Protein AF-A0A1F3ZZE5-F1 (afdb_monomer_lite)

Structure (mmCIF, N/CA/C/O backbone):
data_AF-A0A1F3ZZE5-F1
#
_entry.id   AF-A0A1F3ZZE5-F1
#
loop_
_atom_site.group_PDB
_atom_site.id
_atom_site.type_symbol
_atom_site.label_atom_id
_atom_site.label_alt_id
_atom_site.label_comp_id
_atom_site.label_asym_id
_atom_site.label_entity_id
_atom_site.label_seq_id
_atom_site.pdbx_PDB_ins_code
_atom_site.Cartn_x
_atom_site.Cartn_y
_atom_site.Cartn_z
_atom_site.occupancy
_atom_site.B_iso_or_equiv
_atom_site.auth_seq_id
_atom_site.auth_comp_id
_atom_site.auth_asym_id
_atom_site.auth_atom_id
_atom_site.pdbx_PDB_model_num
ATOM 1 N N . MET A 1 1 ? -4.711 -51.111 67.017 1.00 41.91 1 MET A N 1
ATOM 2 C CA . MET A 1 1 ? -3.971 -51.569 65.818 1.00 41.91 1 MET A CA 1
ATOM 3 C C . MET A 1 1 ? -4.917 -51.388 64.636 1.00 41.91 1 MET A C 1
ATOM 5 O O . MET A 1 1 ? -5.942 -52.040 64.618 1.00 41.91 1 MET A O 1
ATOM 9 N N . ALA A 1 2 ? -4.869 -50.257 63.933 1.00 39.97 2 ALA A N 1
ATOM 10 C CA . ALA A 1 2 ? -3.939 -49.890 62.858 1.00 39.97 2 ALA A CA 1
ATOM 11 C C . ALA A 1 2 ? -4.464 -50.252 61.446 1.00 39.97 2 ALA A C 1
ATOM 13 O O . ALA A 1 2 ? -4.387 -51.407 61.050 1.00 39.97 2 ALA A O 1
ATOM 14 N N . ARG A 1 3 ? -4.815 -49.178 60.704 1.00 40.66 3 ARG A N 1
ATOM 15 C CA . ARG A 1 3 ? -4.677 -48.955 59.239 1.00 40.66 3 ARG A CA 1
ATOM 16 C C . ARG A 1 3 ? -5.723 -49.619 58.318 1.00 40.66 3 ARG A C 1
ATOM 18 O O . ARG A 1 3 ? -6.179 -50.708 58.597 1.00 40.66 3 ARG A O 1
ATOM 25 N N . SER A 1 4 ? -6.146 -49.046 57.186 1.00 37.88 4 SER A N 1
ATOM 26 C CA . SER A 1 4 ? -5.720 -47.848 56.448 1.00 37.88 4 SER A CA 1
ATOM 27 C C . SER A 1 4 ? -6.862 -47.411 55.515 1.00 37.88 4 SER A C 1
ATOM 29 O O . SER A 1 4 ? -7.404 -48.246 54.797 1.00 37.88 4 SER A O 1
ATOM 31 N N . LEU A 1 5 ? -7.202 -46.120 55.496 1.00 51.12 5 LEU A N 1
ATOM 32 C CA . LEU A 1 5 ? -8.075 -45.501 54.491 1.00 51.12 5 LEU A CA 1
ATOM 33 C C . LEU A 1 5 ? -7.214 -45.092 53.288 1.00 51.12 5 LEU A C 1
ATOM 35 O O . LEU A 1 5 ? -6.253 -44.343 53.458 1.00 51.12 5 LEU A O 1
ATOM 39 N N . ALA A 1 6 ? -7.541 -45.571 52.088 1.00 50.22 6 ALA A N 1
ATOM 40 C CA . ALA A 1 6 ? -6.925 -45.106 50.848 1.00 50.22 6 ALA A CA 1
ATOM 41 C C . ALA A 1 6 ? -7.794 -43.994 50.244 1.00 50.22 6 ALA A C 1
ATOM 43 O O . ALA A 1 6 ? -8.859 -44.250 49.689 1.00 50.22 6 ALA A O 1
ATOM 44 N N . PHE A 1 7 ? -7.337 -42.752 50.399 1.00 48.06 7 PHE A N 1
ATOM 45 C CA . PHE A 1 7 ? -7.858 -41.571 49.714 1.00 48.06 7 PHE A CA 1
ATOM 46 C C . PHE A 1 7 ? -7.221 -41.499 48.321 1.00 48.06 7 PHE A C 1
ATOM 48 O O . PHE A 1 7 ? -6.011 -41.313 48.198 1.00 48.06 7 PHE A O 1
ATOM 55 N N . THR A 1 8 ? -8.021 -41.654 47.268 1.00 58.06 8 THR A N 1
ATOM 56 C CA . THR A 1 8 ? -7.576 -41.458 45.883 1.00 58.06 8 THR A CA 1
ATOM 57 C C . THR A 1 8 ? -7.866 -40.015 45.475 1.00 58.06 8 THR A C 1
ATOM 59 O O . THR A 1 8 ? -8.994 -39.666 45.133 1.00 58.06 8 THR A O 1
ATOM 62 N N . SER A 1 9 ? -6.848 -39.161 45.549 1.00 53.75 9 SER A N 1
ATOM 63 C CA . SER A 1 9 ? -6.902 -37.774 45.079 1.00 53.75 9 SER A CA 1
ATOM 64 C C . SER A 1 9 ? -6.857 -37.727 43.549 1.00 53.75 9 SER A C 1
ATOM 66 O O . SER A 1 9 ? -5.830 -38.042 42.950 1.00 53.75 9 SER A O 1
ATOM 68 N N . TYR A 1 10 ? -7.951 -37.302 42.912 1.00 44.66 10 TYR A N 1
ATOM 69 C CA . TYR A 1 10 ? -7.957 -36.903 41.503 1.00 44.66 10 TYR A CA 1
ATOM 70 C C . TYR A 1 10 ? -7.418 -35.473 41.381 1.00 44.66 10 TYR A C 1
ATOM 72 O O . TYR A 1 10 ? -8.080 -34.510 41.766 1.00 44.66 10 TYR A O 1
ATOM 80 N N . LEU A 1 11 ? -6.203 -35.337 40.849 1.00 53.12 11 LEU A N 1
ATOM 81 C CA . LEU A 1 11 ? -5.642 -34.056 40.426 1.00 53.12 11 LEU A CA 1
ATOM 82 C C . LEU A 1 11 ? -6.261 -33.685 39.068 1.00 53.12 11 LEU A C 1
ATOM 84 O O . LEU A 1 11 ? -5.979 -34.320 38.053 1.00 53.12 11 LEU A O 1
ATOM 88 N N . ILE A 1 12 ? -7.120 -32.666 39.044 1.00 50.00 12 ILE A N 1
ATOM 89 C CA . ILE A 1 12 ? -7.642 -32.076 37.806 1.00 50.00 12 ILE A CA 1
ATOM 90 C C . ILE A 1 12 ? -6.595 -31.077 37.297 1.00 50.00 12 ILE A C 1
ATOM 92 O O . ILE A 1 12 ? -6.495 -29.958 37.796 1.00 50.00 12 ILE A O 1
ATOM 96 N N . CYS A 1 13 ? -5.805 -31.477 36.299 1.00 40.44 13 CYS A N 1
ATOM 97 C CA . CYS A 1 13 ? -4.998 -30.5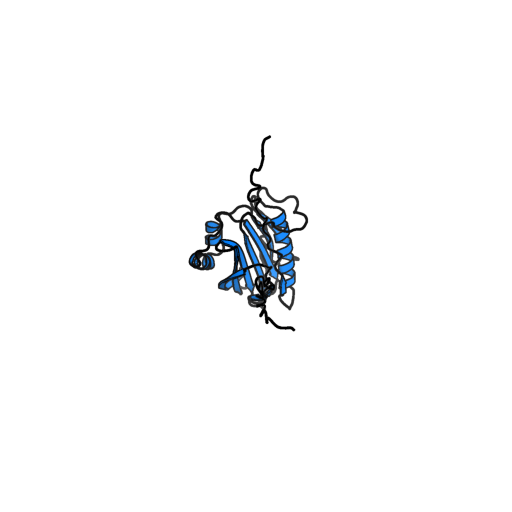53 35.502 1.00 40.44 13 CYS A CA 1
ATOM 98 C C . CYS A 1 13 ? -5.921 -29.758 34.563 1.00 40.44 13 CYS A C 1
ATOM 100 O O . CYS A 1 13 ? -6.213 -30.200 33.453 1.00 40.44 13 CYS A O 1
ATOM 102 N N . MET A 1 14 ? -6.368 -28.571 34.985 1.00 45.16 14 MET A N 1
ATOM 103 C CA . MET A 1 14 ? -6.857 -27.547 34.054 1.00 45.16 14 MET A CA 1
ATOM 104 C C . MET A 1 14 ? -5.654 -26.940 33.325 1.00 45.16 14 MET A C 1
ATOM 106 O O . MET A 1 14 ? -5.063 -25.955 33.762 1.00 45.16 14 MET A O 1
ATOM 110 N N . GLY A 1 15 ? -5.259 -27.573 32.222 1.00 40.12 15 GLY A N 1
ATOM 111 C CA . GLY A 1 15 ? -4.319 -26.998 31.269 1.00 40.12 15 GLY A CA 1
ATOM 112 C C . GLY A 1 15 ? -4.990 -25.866 30.498 1.00 40.12 15 GLY A C 1
ATOM 113 O O . GLY A 1 15 ? -5.741 -26.115 29.558 1.00 40.12 15 GLY A O 1
ATOM 114 N N . SER A 1 16 ? -4.709 -24.625 30.887 1.00 44.44 16 SER A N 1
ATOM 115 C CA . SER A 1 16 ? -5.016 -23.432 30.096 1.00 44.44 16 SER A CA 1
ATOM 116 C C . SER A 1 16 ? -4.131 -23.395 28.845 1.00 44.44 16 SER A C 1
ATOM 118 O O . SER A 1 16 ? -3.080 -22.762 28.823 1.00 44.44 16 SER A O 1
ATOM 120 N N . LEU A 1 17 ? -4.545 -24.096 27.792 1.00 45.62 17 LEU A N 1
ATOM 121 C CA . LEU A 1 17 ? -4.081 -23.868 26.426 1.00 45.62 17 LEU A CA 1
ATOM 122 C C . LEU A 1 17 ? -4.962 -22.774 25.831 1.00 45.62 17 LEU A C 1
ATOM 124 O O . LEU A 1 17 ? -6.091 -23.088 25.508 1.00 45.62 17 LEU A O 1
ATOM 128 N N . PHE A 1 18 ? -4.493 -21.530 25.708 1.00 43.19 18 PHE A N 1
ATOM 129 C CA . PHE A 1 18 ? -4.881 -20.605 24.627 1.00 43.19 18 PHE A CA 1
ATOM 130 C C . PHE A 1 18 ? -4.063 -19.310 24.715 1.00 43.19 18 PHE A C 1
ATOM 132 O O . PHE A 1 18 ? -4.367 -18.422 25.504 1.00 43.19 18 PHE A O 1
ATOM 139 N N . ALA A 1 19 ? -3.022 -19.230 23.885 1.00 35.62 19 ALA A N 1
ATOM 140 C CA . ALA A 1 19 ? -2.632 -18.050 23.106 1.00 35.62 19 ALA A CA 1
ATOM 141 C C . ALA A 1 19 ? -1.380 -18.423 22.295 1.00 35.62 19 ALA A C 1
ATOM 143 O O . ALA A 1 19 ? -0.259 -18.058 22.644 1.00 35.62 19 ALA A O 1
ATOM 144 N N . ALA A 1 20 ? -1.556 -19.190 21.216 1.00 38.22 20 ALA A N 1
ATOM 145 C CA . ALA A 1 20 ? -0.541 -19.221 20.173 1.00 38.22 20 ALA A CA 1
ATOM 146 C C . ALA A 1 20 ? -0.527 -17.823 19.535 1.00 38.22 20 ALA A C 1
ATOM 148 O O . ALA A 1 20 ? -1.398 -17.493 18.732 1.00 38.22 20 ALA A O 1
ATOM 149 N N . GLN A 1 21 ? 0.402 -16.968 19.969 1.00 41.50 21 GLN A N 1
ATOM 150 C CA . GLN A 1 21 ? 0.680 -15.709 19.289 1.00 41.50 21 GLN A CA 1
ATOM 151 C C . GLN A 1 21 ? 1.152 -16.037 17.868 1.00 41.50 21 GLN A C 1
ATOM 153 O O . GLN A 1 21 ? 2.078 -16.821 17.672 1.00 41.50 21 GLN A O 1
ATOM 158 N N . ILE A 1 22 ? 0.448 -15.492 16.880 1.00 45.03 22 ILE A N 1
ATOM 159 C CA . ILE A 1 22 ? 0.644 -15.785 15.461 1.00 45.03 22 ILE A CA 1
ATOM 160 C C . ILE A 1 22 ? 2.019 -15.256 15.021 1.00 45.03 22 ILE A C 1
ATOM 162 O O . ILE A 1 22 ? 2.288 -14.058 15.118 1.00 45.03 22 ILE A O 1
ATOM 166 N N . ASN A 1 23 ? 2.871 -16.164 14.534 1.00 51.69 23 ASN A N 1
ATOM 167 C CA . ASN A 1 23 ? 4.120 -15.857 13.836 1.00 51.69 23 ASN A CA 1
ATOM 168 C C . ASN A 1 23 ? 3.830 -14.973 12.615 1.00 51.69 23 ASN A C 1
ATOM 170 O O . ASN A 1 23 ? 2.877 -15.240 11.883 1.00 51.69 23 ASN A O 1
ATOM 174 N N . ALA A 1 24 ? 4.663 -13.954 12.376 1.00 63.41 24 ALA A N 1
ATOM 175 C CA . ALA A 1 24 ? 4.634 -13.175 11.141 1.00 63.41 24 ALA A CA 1
ATOM 176 C C . ALA A 1 24 ? 4.615 -14.130 9.934 1.00 63.41 24 ALA A C 1
ATOM 178 O O . ALA A 1 24 ? 5.520 -14.948 9.763 1.00 63.41 24 ALA A O 1
ATOM 179 N N . ALA A 1 25 ? 3.538 -14.085 9.152 1.00 82.25 25 ALA A N 1
ATOM 180 C CA . ALA A 1 25 ? 3.378 -14.944 7.990 1.00 82.25 25 ALA A CA 1
ATOM 181 C C . ALA A 1 25 ? 4.073 -14.304 6.782 1.00 82.25 25 ALA A C 1
ATOM 183 O O . ALA A 1 25 ? 3.930 -13.100 6.548 1.00 82.25 25 ALA A O 1
ATOM 184 N N . THR A 1 26 ? 4.807 -15.118 6.024 1.00 89.50 26 THR A N 1
ATOM 185 C CA . THR A 1 26 ? 5.488 -14.693 4.796 1.00 89.50 26 THR A CA 1
ATOM 186 C C . THR A 1 26 ? 4.746 -15.220 3.573 1.00 89.50 26 THR A C 1
ATOM 188 O O . THR A 1 26 ? 4.379 -16.395 3.539 1.00 89.50 26 THR A O 1
ATOM 191 N N . PHE A 1 27 ? 4.543 -14.368 2.568 1.00 90.94 27 PHE A N 1
ATOM 192 C CA . PHE A 1 27 ? 3.843 -14.702 1.326 1.00 90.94 27 PHE A CA 1
ATOM 193 C C . PHE A 1 27 ? 4.617 -14.215 0.105 1.00 90.94 27 PHE A C 1
ATOM 195 O O . PHE A 1 27 ? 5.187 -13.129 0.129 1.00 90.94 27 PHE A O 1
ATOM 202 N N . GLU A 1 28 ? 4.552 -14.968 -0.988 1.00 95.19 28 GLU A N 1
ATOM 203 C CA . GLU A 1 28 ? 5.059 -14.518 -2.284 1.00 95.19 28 GLU A CA 1
ATOM 204 C C . GLU A 1 28 ? 3.950 -13.809 -3.068 1.00 95.19 28 GLU A C 1
ATOM 206 O O . GLU A 1 28 ? 2.847 -14.338 -3.249 1.00 95.19 28 GLU A O 1
ATOM 211 N N . ILE A 1 29 ? 4.240 -12.592 -3.524 1.00 95.19 29 ILE A N 1
ATOM 212 C CA . ILE A 1 29 ? 3.348 -11.768 -4.341 1.00 95.19 29 ILE A CA 1
ATOM 213 C C . ILE A 1 29 ? 4.176 -11.236 -5.505 1.00 95.19 29 ILE A C 1
ATOM 215 O O . ILE A 1 29 ? 5.020 -10.353 -5.322 1.00 95.19 29 ILE A O 1
ATOM 219 N N . GLY A 1 30 ? 3.974 -11.783 -6.705 1.00 94.19 30 GLY A N 1
ATOM 220 C CA . GLY A 1 30 ? 4.842 -11.507 -7.845 1.00 94.19 30 GLY A CA 1
ATOM 221 C C . GLY A 1 30 ? 6.286 -11.854 -7.492 1.00 94.19 30 GLY A C 1
ATOM 222 O O . GLY A 1 30 ? 6.578 -12.974 -7.085 1.00 94.19 30 GLY A O 1
ATOM 223 N N . ARG A 1 31 ? 7.186 -10.872 -7.593 1.00 94.69 31 ARG A N 1
ATOM 224 C CA . ARG A 1 31 ? 8.595 -11.031 -7.196 1.00 94.69 31 ARG A CA 1
ATOM 225 C C . ARG A 1 31 ? 8.912 -10.710 -5.730 1.00 94.69 31 ARG A C 1
ATOM 227 O O . ARG A 1 31 ? 10.087 -10.718 -5.365 1.00 94.69 31 ARG A O 1
ATOM 234 N N . ALA A 1 32 ? 7.923 -10.296 -4.943 1.00 96.88 32 ALA A N 1
ATOM 235 C CA . ALA A 1 32 ? 8.132 -9.805 -3.587 1.00 96.88 32 ALA A CA 1
ATOM 236 C C . ALA A 1 32 ? 7.815 -10.892 -2.558 1.00 96.88 32 ALA A C 1
ATOM 238 O O . ALA A 1 32 ? 6.709 -11.434 -2.552 1.00 96.88 32 ALA A O 1
ATOM 239 N N . SER A 1 33 ? 8.757 -11.114 -1.641 1.00 97.25 33 SER A N 1
ATOM 240 C CA . SER A 1 33 ? 8.575 -11.959 -0.461 1.00 97.25 33 SER A CA 1
ATOM 241 C C . SER A 1 33 ? 8.148 -11.077 0.709 1.00 97.25 33 SER A C 1
ATOM 243 O O . SER A 1 33 ? 8.942 -10.298 1.242 1.00 97.25 33 SER A O 1
ATOM 245 N N . VAL A 1 34 ? 6.865 -11.119 1.057 1.00 97.44 34 VAL A N 1
ATOM 246 C CA . VAL A 1 34 ? 6.222 -10.177 1.978 1.00 97.44 34 VAL A CA 1
ATOM 247 C C . VAL A 1 34 ? 6.079 -10.786 3.361 1.00 97.44 34 VAL A C 1
ATOM 249 O O . VAL A 1 34 ? 5.318 -11.729 3.544 1.00 97.44 34 VAL A O 1
ATOM 252 N N . GLU A 1 35 ? 6.751 -10.192 4.341 1.00 97.00 35 GLU A N 1
ATOM 253 C CA . GLU A 1 35 ? 6.585 -10.470 5.766 1.00 97.00 35 GLU A CA 1
ATOM 254 C C . GLU A 1 35 ? 5.483 -9.561 6.331 1.00 97.00 35 GLU A C 1
ATOM 256 O O . GLU A 1 35 ? 5.623 -8.331 6.385 1.00 97.00 35 GLU A O 1
ATOM 261 N N . MET A 1 36 ? 4.357 -10.172 6.707 1.00 95.56 36 MET A N 1
ATOM 262 C CA . MET A 1 36 ? 3.185 -9.466 7.223 1.00 95.56 36 MET A CA 1
ATOM 263 C C . MET A 1 36 ? 3.396 -9.011 8.672 1.00 95.56 36 MET A C 1
ATOM 265 O O . MET A 1 36 ? 4.029 -9.722 9.457 1.00 95.56 36 MET A O 1
ATOM 269 N N . PRO A 1 37 ? 2.826 -7.859 9.073 1.00 94.62 37 PRO A N 1
ATOM 270 C CA . PRO A 1 37 ? 2.907 -7.423 10.456 1.00 94.62 37 PRO A CA 1
ATOM 271 C C . PRO A 1 37 ? 2.061 -8.352 11.338 1.00 94.62 37 PRO A C 1
ATOM 273 O O . PRO A 1 37 ? 1.123 -8.994 10.862 1.00 94.62 37 PRO A O 1
ATOM 276 N N . ALA A 1 38 ? 2.357 -8.404 12.636 1.00 91.56 38 ALA A N 1
ATOM 277 C CA . ALA A 1 38 ? 1.583 -9.210 13.577 1.00 91.56 38 ALA A CA 1
ATOM 278 C C . ALA A 1 38 ? 0.080 -8.862 13.534 1.00 91.56 38 ALA A C 1
ATOM 280 O O . ALA A 1 38 ? -0.297 -7.701 13.354 1.00 91.56 38 ALA A O 1
ATOM 281 N N . GLY A 1 39 ? -0.774 -9.872 13.710 1.00 90.81 39 GLY A N 1
ATOM 282 C CA . GLY A 1 39 ? -2.229 -9.720 13.737 1.00 90.81 39 GLY A CA 1
ATOM 283 C C . GLY A 1 39 ? -2.971 -10.846 13.018 1.00 90.81 39 GLY A C 1
ATOM 284 O O . GLY A 1 39 ? -2.373 -11.691 12.354 1.00 90.81 39 GLY A O 1
ATOM 285 N N . GLU A 1 40 ? -4.297 -10.843 13.142 1.00 90.75 40 GLU A N 1
ATOM 286 C CA . GLU A 1 40 ? -5.193 -11.798 12.481 1.00 90.75 40 GLU A CA 1
ATOM 287 C C . GLU A 1 40 ? -5.479 -11.373 11.033 1.00 90.75 40 GLU A C 1
ATOM 289 O O . GLU A 1 40 ? -6.584 -10.947 10.683 1.00 90.75 40 GLU A O 1
ATOM 294 N N . TRP A 1 41 ? -4.453 -11.447 10.184 1.00 92.25 41 TRP A N 1
ATOM 295 C CA . TRP A 1 41 ? -4.576 -11.153 8.759 1.00 92.25 41 TRP A CA 1
ATOM 296 C C . TRP A 1 41 ? -5.193 -12.326 8.003 1.00 92.25 41 TRP A C 1
ATOM 298 O O . TRP A 1 41 ? -4.718 -13.458 8.083 1.00 92.25 41 TRP A O 1
ATOM 308 N N . LYS A 1 42 ? -6.229 -12.044 7.215 1.00 89.44 42 LYS A N 1
ATOM 309 C CA . LYS A 1 42 ? -6.863 -13.006 6.308 1.00 89.44 42 LYS A CA 1
ATOM 310 C C . LYS A 1 42 ? -6.748 -12.512 4.880 1.00 89.44 42 LYS A C 1
ATOM 312 O O . LYS A 1 42 ? -7.090 -11.363 4.610 1.00 89.44 42 LYS A O 1
ATOM 317 N N . GLN A 1 43 ? -6.299 -13.369 3.965 1.00 90.56 43 GLN A N 1
ATOM 318 C CA . GLN A 1 43 ? -6.371 -13.046 2.544 1.00 90.56 43 GLN A CA 1
ATOM 319 C C . GLN A 1 43 ? -7.843 -12.944 2.137 1.00 90.56 43 GLN A C 1
ATOM 321 O O . GLN A 1 43 ? -8.630 -13.853 2.388 1.00 90.56 43 GLN A O 1
ATOM 326 N N . VAL A 1 44 ? -8.195 -11.821 1.525 1.00 87.19 44 VAL A N 1
ATOM 327 C CA . VAL A 1 44 ? -9.537 -11.532 1.016 1.00 87.19 44 VAL A CA 1
ATOM 328 C C . VAL A 1 44 ? -9.614 -11.888 -0.461 1.00 87.19 44 VAL A C 1
ATOM 330 O O . VAL A 1 44 ? -10.563 -12.528 -0.890 1.00 87.19 44 VAL A O 1
ATOM 333 N N . THR A 1 45 ? -8.606 -11.480 -1.231 1.00 87.38 45 THR A N 1
ATOM 334 C CA . THR A 1 45 ? -8.589 -11.652 -2.683 1.00 87.38 45 THR A CA 1
ATOM 335 C C . THR A 1 45 ? -7.176 -11.844 -3.208 1.00 87.38 45 THR A C 1
ATOM 337 O O . THR A 1 45 ? -6.190 -11.412 -2.594 1.00 87.38 45 THR A O 1
ATOM 340 N N . ALA A 1 46 ? -7.110 -12.472 -4.374 1.00 89.88 46 ALA A N 1
ATOM 341 C CA . ALA A 1 46 ? -5.939 -12.580 -5.209 1.00 89.88 46 ALA A CA 1
ATOM 342 C C . ALA A 1 46 ? -6.351 -12.400 -6.670 1.00 89.88 46 ALA A C 1
ATOM 344 O O . ALA A 1 46 ? -7.256 -13.080 -7.150 1.00 89.88 46 ALA A O 1
ATOM 345 N N . SER A 1 47 ? -5.665 -11.517 -7.389 1.00 90.19 47 SER A N 1
ATOM 346 C CA . SER A 1 47 ? -5.881 -11.337 -8.821 1.00 90.19 47 SER A CA 1
ATOM 347 C C . SER A 1 47 ? -4.581 -11.046 -9.545 1.00 90.19 47 SER A C 1
ATOM 349 O O . SER A 1 47 ? -3.615 -10.575 -8.950 1.00 90.19 47 SER A O 1
ATOM 351 N N . GLU A 1 48 ? -4.581 -11.291 -10.845 1.00 91.00 48 GLU A N 1
ATOM 352 C CA . GLU A 1 48 ? -3.532 -10.808 -11.733 1.00 91.00 48 GLU A CA 1
ATOM 353 C C . GLU A 1 48 ? -3.942 -9.455 -12.323 1.00 91.00 48 GLU A C 1
ATOM 355 O O . GLU A 1 48 ? -5.125 -9.200 -12.597 1.00 91.00 48 GLU A O 1
ATOM 360 N N . GLY A 1 49 ? -2.955 -8.586 -12.505 1.00 87.06 49 GLY A N 1
ATOM 361 C CA . GLY A 1 49 ? -3.118 -7.237 -13.023 1.00 87.06 49 GLY A CA 1
ATOM 362 C C . GLY A 1 49 ? -2.051 -6.890 -14.051 1.00 87.06 49 GLY A C 1
ATOM 363 O O . GLY A 1 49 ? -1.153 -7.676 -14.353 1.00 87.06 49 GLY A O 1
ATOM 364 N N . GLU A 1 50 ? -2.172 -5.694 -14.617 1.00 86.94 50 GLU A N 1
ATOM 365 C CA . GLU A 1 50 ? -1.162 -5.123 -15.500 1.00 86.94 50 GLU A CA 1
ATOM 366 C C . GLU A 1 50 ? -1.063 -3.619 -15.233 1.00 86.94 50 GLU A C 1
ATOM 368 O O . GLU A 1 50 ? -2.081 -2.923 -15.168 1.00 86.94 50 GLU A O 1
ATOM 373 N N . VAL A 1 51 ? 0.161 -3.106 -15.118 1.00 84.44 51 VAL A N 1
ATOM 374 C CA . VAL A 1 51 ? 0.434 -1.667 -15.149 1.00 84.44 51 VAL A CA 1
ATOM 375 C C . VAL A 1 51 ? 0.828 -1.290 -16.568 1.00 84.44 51 VAL A C 1
ATOM 377 O O . VAL A 1 51 ? 1.763 -1.854 -17.144 1.00 84.44 51 VAL A O 1
ATOM 380 N N . LEU A 1 52 ? 0.079 -0.352 -17.141 1.00 79.81 52 LEU A N 1
ATOM 381 C CA . LEU A 1 52 ? 0.323 0.163 -18.482 1.00 79.81 52 LEU A CA 1
ATOM 382 C C . LEU A 1 52 ? 1.442 1.203 -18.436 1.00 79.81 52 LEU A C 1
ATOM 384 O O . LEU A 1 52 ? 1.408 2.124 -17.618 1.00 79.81 52 LEU A O 1
ATOM 388 N N . LEU A 1 53 ? 2.423 1.050 -19.323 1.00 72.81 53 LEU A N 1
ATOM 389 C CA . LEU A 1 53 ? 3.467 2.039 -19.547 1.00 72.81 53 LEU A CA 1
ATOM 390 C C . LEU A 1 53 ? 3.074 2.918 -20.734 1.00 72.81 53 LEU A C 1
ATOM 392 O O . LEU A 1 53 ? 3.054 2.447 -21.872 1.00 72.81 53 LEU A O 1
ATOM 396 N N . ASP A 1 54 ? 2.788 4.190 -20.464 1.00 62.88 54 ASP A N 1
ATOM 397 C CA . ASP A 1 54 ? 2.588 5.195 -21.507 1.00 62.88 54 ASP A CA 1
ATOM 398 C C . ASP A 1 54 ? 3.944 5.773 -21.941 1.00 62.88 54 ASP A C 1
ATO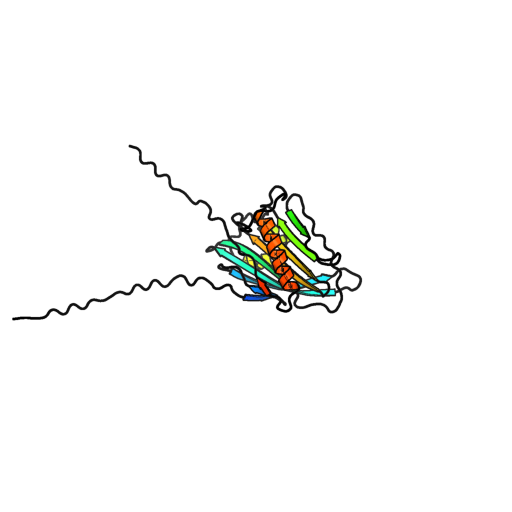M 400 O O . ASP A 1 54 ? 4.677 6.368 -21.151 1.00 62.88 54 ASP A O 1
ATOM 404 N N . GLY A 1 55 ? 4.298 5.572 -23.212 1.00 54.56 55 GLY A N 1
ATOM 405 C CA . GLY A 1 55 ? 5.556 6.027 -23.807 1.00 54.56 55 GLY A CA 1
ATOM 406 C C . GLY A 1 55 ? 5.885 5.293 -25.111 1.00 54.56 55 GLY A C 1
ATOM 407 O O . GLY A 1 55 ? 5.282 4.270 -25.419 1.00 54.56 55 GLY A O 1
ATOM 408 N N . GLY A 1 56 ? 6.848 5.808 -25.890 1.00 45.69 56 GLY A N 1
ATOM 409 C CA . GLY A 1 56 ? 7.173 5.353 -27.259 1.00 45.69 56 GLY A CA 1
ATOM 410 C C . GLY A 1 56 ? 7.559 3.872 -27.435 1.00 45.69 56 GLY A C 1
ATOM 411 O O . GLY A 1 56 ? 7.664 3.407 -28.565 1.00 45.69 56 GLY A O 1
ATOM 412 N N . ALA A 1 57 ? 7.722 3.126 -26.341 1.00 51.09 57 ALA A N 1
ATOM 413 C CA . ALA A 1 57 ? 7.720 1.669 -26.310 1.00 51.09 57 ALA A CA 1
ATOM 414 C C . ALA A 1 57 ? 6.558 1.217 -25.410 1.00 51.09 57 ALA A C 1
ATOM 416 O O . ALA A 1 57 ? 6.711 1.109 -24.195 1.00 51.09 57 ALA A O 1
ATOM 417 N N . SER A 1 58 ? 5.380 1.005 -25.998 1.00 57.75 58 SER A N 1
ATOM 418 C CA . SER A 1 58 ? 4.188 0.550 -25.277 1.00 57.75 58 SER A CA 1
ATOM 419 C C . SER A 1 58 ? 4.448 -0.821 -24.645 1.00 57.75 58 SER A C 1
ATOM 421 O O . SER A 1 58 ? 4.633 -1.807 -25.362 1.00 57.75 58 SER A O 1
ATOM 423 N N . GLY A 1 59 ? 4.463 -0.881 -23.315 1.00 72.94 59 GLY A N 1
ATOM 424 C CA . GLY A 1 59 ? 4.740 -2.091 -22.545 1.00 72.94 59 GLY A CA 1
ATOM 425 C C . GLY A 1 59 ? 3.708 -2.313 -21.444 1.00 72.94 59 GLY A C 1
ATOM 426 O O . GLY A 1 59 ? 3.060 -1.377 -20.975 1.00 72.94 59 GLY A O 1
ATOM 427 N N . ARG A 1 60 ? 3.549 -3.570 -21.032 1.00 84.31 60 ARG A N 1
ATOM 428 C CA . ARG A 1 60 ? 2.702 -3.971 -19.904 1.00 84.31 60 ARG A CA 1
ATOM 429 C C . ARG A 1 60 ? 3.588 -4.610 -18.849 1.00 84.31 60 ARG A C 1
ATOM 431 O O . ARG A 1 60 ? 4.363 -5.507 -19.175 1.00 84.31 60 ARG A O 1
ATOM 438 N N . ILE A 1 61 ? 3.478 -4.153 -17.607 1.00 88.31 61 ILE A N 1
ATOM 439 C CA . ILE A 1 61 ? 4.099 -4.818 -16.459 1.00 88.31 61 ILE A CA 1
ATOM 440 C C . ILE A 1 61 ? 3.040 -5.731 -15.850 1.00 88.31 61 ILE A C 1
ATOM 442 O O . ILE A 1 61 ? 2.113 -5.208 -15.231 1.00 88.31 61 ILE A O 1
ATOM 446 N N . PRO A 1 62 ? 3.138 -7.062 -16.000 1.00 91.75 62 PRO A N 1
ATOM 447 C CA . PRO A 1 62 ? 2.224 -7.962 -15.316 1.00 91.75 62 PRO A CA 1
ATOM 448 C C . PRO A 1 62 ? 2.449 -7.877 -13.804 1.00 91.75 62 PRO A C 1
ATOM 450 O O . PRO A 1 62 ? 3.593 -7.902 -13.333 1.00 91.75 62 PRO A O 1
ATOM 453 N N . THR A 1 63 ? 1.361 -7.789 -13.046 1.00 94.19 63 THR A N 1
ATOM 454 C CA . THR A 1 63 ? 1.369 -7.723 -11.584 1.00 94.19 63 THR A CA 1
ATOM 455 C C . THR A 1 63 ? 0.591 -8.873 -10.970 1.00 94.19 63 THR A C 1
ATOM 457 O O . THR A 1 63 ? -0.342 -9.418 -11.564 1.00 94.19 63 THR A O 1
ATOM 460 N N . ASP A 1 64 ? 0.993 -9.234 -9.758 1.00 95.25 64 ASP A N 1
ATOM 461 C CA . ASP A 1 64 ? 0.163 -9.973 -8.825 1.00 95.25 64 ASP A CA 1
ATOM 462 C C . ASP A 1 64 ? -0.349 -9.017 -7.759 1.00 95.25 64 ASP A C 1
ATOM 464 O O . ASP A 1 64 ? 0.427 -8.352 -7.065 1.00 95.25 64 ASP A O 1
ATOM 468 N N . ASP A 1 65 ? -1.667 -9.011 -7.609 1.00 93.38 65 ASP A N 1
ATOM 469 C CA . ASP A 1 65 ? -2.372 -8.197 -6.643 1.00 93.38 65 ASP A CA 1
ATOM 470 C C . ASP A 1 65 ? -2.955 -9.114 -5.564 1.00 93.38 65 ASP A C 1
ATOM 472 O O . ASP A 1 65 ? -3.530 -10.177 -5.840 1.00 93.38 65 ASP A O 1
ATOM 476 N N . ARG A 1 66 ? -2.804 -8.717 -4.305 1.00 93.56 66 ARG A N 1
ATOM 477 C CA . ARG A 1 66 ? -3.391 -9.394 -3.147 1.00 93.56 66 ARG A CA 1
ATOM 478 C C . ARG A 1 66 ? -3.987 -8.365 -2.212 1.00 93.56 66 ARG A C 1
ATOM 480 O O . ARG A 1 66 ? -3.491 -7.240 -2.105 1.00 93.56 66 ARG A O 1
ATOM 487 N N . ALA A 1 67 ? -5.006 -8.782 -1.473 1.00 91.94 67 ALA A N 1
ATOM 488 C CA . ALA A 1 67 ? -5.418 -8.030 -0.307 1.00 91.94 67 ALA A CA 1
ATOM 489 C C . ALA A 1 67 ? -5.695 -8.882 0.904 1.00 91.94 67 ALA A C 1
ATOM 491 O O . ALA A 1 67 ? -6.181 -10.009 0.812 1.00 91.94 67 ALA A O 1
ATOM 492 N N . PHE A 1 68 ? -5.415 -8.269 2.044 1.00 93.06 68 PHE A N 1
ATOM 493 C CA . PHE A 1 68 ? -5.516 -8.874 3.350 1.00 93.06 68 PHE A CA 1
ATOM 494 C C . PHE A 1 68 ? -6.365 -7.985 4.251 1.00 93.06 68 PHE A C 1
ATOM 496 O O . PHE A 1 68 ? -6.141 -6.779 4.328 1.00 93.06 68 PHE A O 1
ATOM 503 N N . GLY A 1 69 ? -7.336 -8.573 4.937 1.00 91.81 69 GLY A N 1
ATOM 504 C CA . GLY A 1 69 ? -8.097 -7.921 5.994 1.00 91.81 69 GLY A CA 1
ATOM 505 C C . GLY A 1 69 ? -7.494 -8.260 7.350 1.00 91.81 69 GLY A C 1
ATOM 506 O O . GLY A 1 69 ? -7.327 -9.437 7.663 1.00 91.81 69 GLY A O 1
ATOM 507 N N . LEU A 1 70 ? -7.178 -7.248 8.153 1.00 93.00 70 LEU A N 1
ATOM 508 C CA . LEU A 1 70 ? -6.869 -7.417 9.569 1.00 93.00 70 LEU A CA 1
ATOM 509 C C . LEU A 1 70 ? -8.175 -7.437 10.357 1.00 93.00 70 LEU A C 1
ATOM 511 O O . LEU A 1 70 ? -8.894 -6.432 10.399 1.00 93.00 70 LEU A O 1
ATOM 515 N N . MET A 1 71 ? -8.464 -8.574 10.978 1.00 89.44 71 MET A N 1
ATOM 516 C CA . MET A 1 71 ? -9.697 -8.792 11.725 1.00 89.44 71 MET A CA 1
ATOM 517 C C . MET A 1 71 ? -9.513 -8.450 13.203 1.00 89.44 71 MET A C 1
ATOM 519 O O . MET A 1 71 ? -8.514 -8.821 13.807 1.00 89.44 71 MET A O 1
ATOM 523 N N . HIS A 1 72 ? -10.502 -7.780 13.794 1.00 87.25 72 HIS A N 1
ATOM 524 C CA . HIS A 1 72 ? -10.697 -7.679 15.241 1.00 87.25 72 HIS A CA 1
ATOM 525 C C . HIS A 1 72 ? -12.089 -8.241 15.560 1.00 87.25 72 HIS A C 1
ATOM 527 O O . HIS A 1 72 ? -13.096 -7.527 15.486 1.00 87.25 72 HIS A O 1
ATOM 533 N N . GLY A 1 73 ? -12.152 -9.542 15.855 1.00 84.31 73 GLY A N 1
ATOM 534 C CA . GLY A 1 73 ? -13.415 -10.280 15.891 1.00 84.31 73 GLY A CA 1
ATOM 535 C C . GLY A 1 73 ? -14.070 -10.292 14.507 1.00 84.31 73 GLY A C 1
ATOM 536 O O . GLY A 1 73 ? -13.439 -10.643 13.514 1.00 84.31 73 GLY A O 1
ATOM 537 N N . GLU A 1 74 ? -15.324 -9.855 14.423 1.00 82.06 74 GLU A N 1
ATOM 538 C CA . GLU A 1 74 ? -16.096 -9.812 13.167 1.00 82.06 74 GLU A CA 1
ATOM 539 C C . GLU A 1 74 ? -15.903 -8.511 12.364 1.00 82.06 74 GLU A C 1
ATOM 541 O O . GLU A 1 74 ? -16.522 -8.306 11.321 1.00 82.06 74 GLU A O 1
ATOM 546 N N . ARG A 1 75 ? -15.057 -7.590 12.844 1.00 85.38 75 ARG A N 1
ATOM 547 C CA . ARG A 1 75 ? -14.838 -6.285 12.206 1.00 85.38 75 ARG A CA 1
ATOM 548 C C . ARG A 1 75 ? -13.489 -6.226 11.514 1.00 85.38 75 ARG A C 1
ATOM 550 O O . ARG A 1 75 ? -12.489 -6.701 12.046 1.00 85.38 75 ARG A O 1
ATOM 557 N N . VAL A 1 76 ? -13.448 -5.548 10.371 1.00 89.88 76 VAL A N 1
ATOM 558 C CA . VAL A 1 76 ? -12.194 -5.252 9.670 1.00 89.88 76 VAL A CA 1
ATOM 559 C C . VAL A 1 76 ? -11.589 -3.981 10.254 1.00 89.88 76 VAL A C 1
ATOM 561 O O . VAL A 1 76 ? -12.153 -2.893 10.136 1.00 89.88 76 VAL A O 1
ATOM 564 N N . ALA A 1 77 ? -10.426 -4.110 10.887 1.00 92.81 77 ALA A N 1
ATOM 565 C CA . ALA A 1 77 ? -9.676 -2.985 11.437 1.00 92.81 77 ALA A CA 1
ATOM 566 C C . ALA A 1 77 ? -8.826 -2.286 10.364 1.00 92.81 77 ALA A C 1
ATOM 568 O O . ALA A 1 77 ? -8.669 -1.061 10.388 1.00 92.81 77 ALA A O 1
ATOM 569 N N . ALA A 1 78 ? -8.305 -3.051 9.403 1.00 95.00 78 ALA A N 1
ATOM 570 C CA . ALA A 1 78 ? -7.588 -2.532 8.246 1.00 95.00 78 ALA A CA 1
ATOM 571 C C . ALA A 1 78 ? -7.651 -3.480 7.049 1.00 95.00 78 ALA A C 1
ATOM 573 O O . ALA A 1 78 ? -7.837 -4.682 7.201 1.00 95.00 78 ALA A O 1
ATOM 574 N N . ILE A 1 79 ? -7.445 -2.921 5.862 1.00 94.38 79 ILE A N 1
ATOM 575 C CA . ILE A 1 79 ? -7.214 -3.651 4.620 1.00 94.38 79 ILE A CA 1
ATOM 576 C C . ILE A 1 79 ? -5.825 -3.271 4.123 1.00 94.38 79 ILE A C 1
ATOM 578 O O . ILE A 1 79 ? -5.530 -2.084 3.979 1.00 94.38 79 ILE A O 1
ATOM 582 N N . LEU A 1 80 ? -4.990 -4.264 3.847 1.00 95.81 80 LEU A N 1
ATOM 583 C CA . LEU A 1 80 ? -3.704 -4.091 3.192 1.00 95.81 80 LEU A CA 1
ATOM 584 C C . LEU A 1 80 ? -3.817 -4.569 1.750 1.00 95.81 80 LEU A C 1
ATOM 586 O O . LEU A 1 80 ? -4.173 -5.715 1.498 1.00 95.81 80 LEU A O 1
ATOM 590 N N . LEU A 1 81 ? -3.518 -3.673 0.824 1.00 95.12 81 LEU A N 1
ATOM 591 C CA . LEU A 1 81 ? -3.514 -3.894 -0.613 1.00 95.12 81 LEU A CA 1
ATOM 592 C C . LEU A 1 81 ? -2.064 -3.961 -1.063 1.00 95.12 81 LEU A C 1
ATOM 594 O O . LEU A 1 81 ? -1.313 -3.033 -0.765 1.00 95.12 81 LEU A O 1
ATOM 598 N N . ILE A 1 82 ? -1.676 -5.016 -1.769 1.00 96.44 82 ILE A N 1
ATOM 599 C CA . ILE A 1 82 ? -0.313 -5.185 -2.271 1.00 96.44 82 ILE A CA 1
ATOM 600 C C . ILE A 1 82 ? -0.388 -5.537 -3.750 1.00 96.44 82 ILE A C 1
ATOM 602 O O . ILE A 1 82 ? -1.093 -6.468 -4.120 1.00 96.44 82 ILE A O 1
ATOM 606 N N . SER A 1 83 ? 0.341 -4.795 -4.577 1.00 95.88 83 SER A N 1
ATOM 607 C CA . SER A 1 83 ? 0.533 -5.065 -6.002 1.00 95.88 83 SER A CA 1
ATOM 608 C C . SER A 1 83 ? 2.027 -5.125 -6.271 1.00 95.88 83 SER A C 1
ATOM 610 O O . SER A 1 83 ? 2.744 -4.162 -5.995 1.00 95.88 83 SER A O 1
ATOM 612 N N . SER A 1 84 ? 2.495 -6.231 -6.828 1.00 96.69 84 SER A N 1
ATOM 613 C CA . SER A 1 84 ? 3.910 -6.479 -7.104 1.00 96.69 84 SER A CA 1
ATOM 614 C C . SER A 1 84 ? 4.076 -6.942 -8.541 1.00 96.69 84 SER A C 1
ATOM 616 O O . SER A 1 84 ? 3.284 -7.753 -9.018 1.00 96.69 84 SER A O 1
ATOM 618 N N . SER A 1 85 ? 5.088 -6.448 -9.252 1.00 94.81 85 SER A N 1
ATOM 619 C CA . SER A 1 85 ? 5.370 -6.954 -10.595 1.00 94.81 85 SER A CA 1
ATOM 620 C C . SER A 1 85 ? 5.809 -8.422 -10.539 1.00 94.81 85 SER A C 1
ATOM 622 O O . SER A 1 85 ? 6.515 -8.846 -9.623 1.00 94.81 85 SER A O 1
ATOM 624 N N . LYS A 1 86 ? 5.428 -9.222 -11.540 1.00 91.94 86 LYS A N 1
ATOM 625 C CA . LYS A 1 86 ? 5.871 -10.627 -11.651 1.00 91.94 86 LYS A CA 1
ATOM 626 C C . LYS A 1 86 ? 7.365 -10.758 -11.989 1.00 91.94 86 LYS A C 1
ATOM 628 O O . LYS A 1 86 ? 7.947 -11.826 -11.847 1.00 91.94 86 LYS A O 1
ATOM 633 N N . GLY A 1 87 ? 7.991 -9.670 -12.433 1.00 81.19 87 GLY A N 1
ATOM 634 C CA . GLY A 1 87 ? 9.403 -9.593 -12.795 1.00 81.19 87 GLY A CA 1
ATOM 635 C C . GLY A 1 87 ? 9.783 -8.186 -13.251 1.00 81.19 87 GLY A C 1
ATOM 636 O O . GLY A 1 87 ? 8.988 -7.251 -13.128 1.00 81.19 87 GLY A O 1
ATOM 637 N N . GLY A 1 88 ? 11.006 -8.036 -13.756 1.00 70.19 88 GLY A N 1
ATOM 638 C CA . GLY A 1 88 ? 11.405 -6.848 -14.509 1.00 70.19 88 GLY A CA 1
ATOM 639 C C . GLY A 1 88 ? 11.058 -6.986 -15.993 1.00 70.19 88 GLY A C 1
ATOM 640 O O . GLY A 1 88 ? 10.980 -8.098 -16.513 1.00 70.19 88 GLY A O 1
ATOM 641 N N . ILE A 1 89 ? 10.878 -5.863 -16.684 1.00 69.75 89 ILE A N 1
ATOM 642 C CA . ILE A 1 89 ? 10.855 -5.832 -18.147 1.00 69.75 89 ILE A CA 1
ATOM 643 C C . ILE A 1 89 ? 12.283 -5.578 -18.639 1.00 69.75 89 ILE A C 1
ATOM 645 O O . ILE A 1 89 ? 13.028 -4.792 -18.060 1.00 69.75 89 ILE A O 1
ATOM 649 N N . VAL A 1 90 ? 12.654 -6.211 -19.752 1.00 65.50 90 VAL A N 1
ATOM 650 C CA . VAL A 1 90 ? 13.960 -6.036 -20.417 1.00 65.50 90 VAL A CA 1
ATOM 651 C C . VAL A 1 90 ? 14.140 -4.617 -20.993 1.00 65.50 90 VAL A C 1
ATOM 653 O O . VAL A 1 90 ? 15.248 -4.218 -21.342 1.00 65.50 90 VAL A O 1
ATOM 656 N N . VAL A 1 91 ? 13.065 -3.828 -21.083 1.00 70.81 91 VAL A N 1
ATOM 657 C CA . VAL A 1 91 ? 13.087 -2.475 -21.647 1.00 70.81 91 VAL A CA 1
ATOM 658 C C . VAL A 1 91 ? 13.169 -1.439 -20.534 1.00 70.81 91 VAL A C 1
ATOM 660 O O . VAL A 1 91 ? 12.376 -1.455 -19.590 1.00 70.81 91 VAL A O 1
ATOM 663 N N . LYS A 1 92 ? 14.110 -0.501 -20.687 1.00 78.00 92 LYS A N 1
ATOM 664 C CA . LYS A 1 92 ? 14.247 0.638 -19.784 1.00 78.00 92 LYS A CA 1
ATOM 665 C C . LYS A 1 92 ? 12.955 1.459 -19.783 1.00 78.00 92 LYS A C 1
ATOM 667 O O . LYS A 1 92 ? 12.555 2.000 -20.810 1.00 78.00 92 LYS A O 1
ATOM 672 N N . THR A 1 93 ? 12.326 1.552 -18.624 1.00 78.12 93 THR A N 1
ATOM 673 C CA . THR A 1 93 ? 11.071 2.266 -18.400 1.00 78.12 93 THR A CA 1
ATOM 674 C C . THR A 1 93 ? 11.363 3.662 -17.865 1.00 78.12 93 THR A C 1
ATOM 676 O O . THR A 1 93 ? 12.201 3.821 -16.980 1.00 78.12 93 THR A O 1
ATOM 679 N N . ASN A 1 94 ? 10.672 4.672 -18.396 1.00 79.94 94 ASN A N 1
ATOM 680 C CA . ASN A 1 94 ? 10.672 6.012 -17.820 1.00 79.94 94 ASN A CA 1
ATOM 681 C C . ASN A 1 94 ? 9.363 6.221 -17.061 1.00 79.94 94 ASN A C 1
ATOM 683 O O . ASN A 1 94 ? 8.288 6.186 -17.658 1.00 79.94 94 ASN A O 1
ATOM 687 N N . TRP A 1 95 ? 9.453 6.416 -15.750 1.00 82.81 95 TRP A N 1
ATOM 688 C CA . TRP A 1 95 ? 8.282 6.611 -14.918 1.00 82.81 95 TRP A CA 1
ATOM 689 C C . TRP A 1 95 ? 7.935 8.089 -14.784 1.00 82.81 95 TRP A C 1
ATOM 691 O O . TRP A 1 95 ? 8.743 8.897 -14.328 1.00 82.81 95 TRP A O 1
ATOM 701 N N . MET A 1 96 ? 6.684 8.439 -15.081 1.00 78.75 96 MET A N 1
ATOM 702 C CA . MET A 1 96 ? 6.146 9.744 -14.707 1.00 78.75 96 MET A CA 1
ATOM 703 C C . MET A 1 96 ? 5.840 9.770 -13.208 1.00 78.75 96 MET A C 1
ATOM 705 O O . MET A 1 96 ? 4.827 9.245 -12.745 1.00 78.75 96 MET A O 1
ATOM 709 N N . ASN A 1 97 ? 6.715 10.404 -12.433 1.00 81.19 97 ASN A N 1
ATOM 710 C CA . ASN A 1 97 ? 6.523 10.557 -10.999 1.00 81.19 97 ASN A CA 1
ATOM 711 C C . ASN A 1 97 ? 5.712 11.823 -10.677 1.00 81.19 97 ASN A C 1
ATOM 713 O O . ASN A 1 97 ? 6.257 12.905 -10.474 1.00 81.19 97 ASN A O 1
ATOM 717 N N . SER A 1 98 ? 4.389 11.681 -10.594 1.00 81.44 98 SER A N 1
ATOM 718 C CA . SER A 1 98 ? 3.472 12.756 -10.196 1.00 81.44 98 SER A CA 1
ATOM 719 C C . SER A 1 98 ? 3.244 12.809 -8.676 1.00 81.44 98 SER A C 1
ATOM 721 O O . SER A 1 98 ? 2.125 13.077 -8.222 1.00 81.44 98 SER A O 1
ATOM 723 N N . CYS A 1 99 ? 4.255 12.475 -7.864 1.00 91.94 99 CYS A N 1
ATOM 724 C CA . CYS A 1 99 ? 4.127 12.435 -6.409 1.00 91.94 99 CYS A CA 1
ATOM 725 C C . CYS A 1 99 ? 3.980 13.839 -5.812 1.00 91.94 99 CYS A C 1
ATOM 727 O O . CYS A 1 99 ? 4.935 14.454 -5.346 1.00 91.94 99 CYS A O 1
ATOM 729 N N . ALA A 1 100 ? 2.748 14.337 -5.827 1.00 93.12 100 ALA A N 1
ATOM 730 C CA . ALA A 1 100 ? 2.360 15.599 -5.229 1.00 93.12 100 ALA A CA 1
ATOM 731 C C . ALA A 1 100 ? 1.322 15.378 -4.123 1.00 93.12 100 ALA A C 1
ATOM 733 O O . ALA A 1 100 ? 0.465 14.481 -4.194 1.00 93.12 100 ALA A O 1
ATOM 734 N N . GLY A 1 101 ? 1.432 16.203 -3.082 1.00 91.25 101 GLY A N 1
ATOM 735 C CA . GLY A 1 101 ? 0.448 16.313 -2.015 1.00 91.25 101 GLY A CA 1
ATOM 736 C C . GLY A 1 101 ? -0.758 17.148 -2.447 1.00 91.25 101 GLY A C 1
ATOM 737 O O . GLY A 1 101 ? -0.763 17.795 -3.490 1.00 91.25 101 GLY A O 1
ATOM 738 N N . THR A 1 102 ? -1.794 17.148 -1.617 1.00 92.81 102 THR A N 1
ATOM 739 C CA . THR A 1 102 ? -2.993 17.977 -1.786 1.00 92.81 102 THR A CA 1
ATOM 740 C C . THR A 1 102 ? -3.389 18.563 -0.433 1.00 92.81 102 THR A C 1
ATOM 742 O O . THR A 1 102 ? -2.797 18.231 0.594 1.00 92.81 102 THR A O 1
ATOM 745 N N . LYS A 1 103 ? -4.452 19.376 -0.391 1.00 91.88 103 LYS A N 1
ATOM 746 C CA . LYS A 1 103 ? -5.006 19.892 0.874 1.00 91.88 103 LYS A CA 1
ATOM 747 C C . LYS A 1 103 ? -5.404 18.790 1.865 1.00 91.88 103 LYS A C 1
ATOM 749 O O . LYS A 1 103 ? -5.444 19.054 3.058 1.00 91.88 103 LYS A O 1
ATOM 754 N N . ILE A 1 104 ? -5.703 17.581 1.379 1.00 91.56 104 ILE A N 1
ATOM 755 C CA . ILE A 1 104 ? -6.174 16.449 2.194 1.00 91.56 104 ILE A CA 1
ATOM 756 C C . ILE A 1 104 ? -5.189 15.274 2.230 1.00 91.56 104 ILE A C 1
ATOM 758 O O . ILE A 1 104 ? -5.506 14.227 2.800 1.00 91.56 104 ILE A O 1
ATOM 762 N N . SER A 1 105 ? -4.021 15.408 1.596 1.00 95.31 105 SER A N 1
ATOM 763 C CA . SER A 1 105 ? -3.044 14.325 1.501 1.00 95.31 105 SER A CA 1
ATOM 764 C C . SER A 1 105 ? -1.613 14.837 1.562 1.00 95.31 105 SER A C 1
ATOM 766 O O . SER A 1 105 ? -1.199 15.655 0.743 1.00 95.31 105 SER A O 1
ATOM 768 N N . TYR A 1 106 ? -0.836 14.271 2.473 1.00 97.50 106 TYR A N 1
ATOM 769 C CA . TYR A 1 106 ? 0.616 14.351 2.456 1.00 97.50 106 TYR A CA 1
ATOM 770 C C . TYR A 1 106 ? 1.172 13.485 1.322 1.00 97.50 106 TYR A C 1
ATOM 772 O O . TYR A 1 106 ? 0.637 12.401 1.077 1.00 97.50 106 TYR A O 1
ATOM 780 N N . ALA A 1 107 ? 2.239 13.935 0.662 1.00 97.06 107 ALA A N 1
ATOM 781 C CA . ALA A 1 107 ? 3.019 13.098 -0.240 1.00 97.06 107 ALA A CA 1
ATOM 782 C C . ALA A 1 107 ? 4.514 13.414 -0.123 1.00 97.06 107 ALA A C 1
ATOM 784 O O . ALA A 1 107 ? 4.881 14.577 0.045 1.00 97.06 107 ALA A O 1
ATOM 785 N N . SER A 1 108 ? 5.342 12.382 -0.254 1.00 95.88 108 SER A N 1
ATOM 786 C CA . SER A 1 108 ? 6.802 12.464 -0.218 1.00 95.88 108 SER A CA 1
ATOM 787 C C . SER A 1 108 ? 7.374 11.761 -1.436 1.00 95.88 108 SER A C 1
ATOM 789 O O . SER A 1 108 ? 7.145 10.562 -1.622 1.00 95.88 108 SER A O 1
ATOM 791 N N . ASN A 1 109 ? 8.091 12.501 -2.281 1.00 93.56 109 ASN A N 1
ATOM 792 C CA . ASN A 1 109 ? 8.826 11.919 -3.395 1.00 93.56 109 ASN A CA 1
ATOM 793 C C . ASN A 1 109 ? 10.215 11.500 -2.909 1.00 93.56 109 ASN A C 1
ATOM 795 O O . ASN A 1 109 ? 11.025 12.350 -2.545 1.00 93.56 109 ASN A O 1
ATOM 799 N N . THR A 1 110 ? 10.488 10.199 -2.920 1.00 86.31 110 THR A N 1
ATOM 800 C CA . THR A 1 110 ? 11.756 9.623 -2.444 1.00 86.31 110 THR A CA 1
ATOM 801 C C . THR A 1 110 ? 12.585 9.012 -3.575 1.00 86.31 110 THR A C 1
ATOM 803 O O . THR A 1 110 ? 13.474 8.193 -3.325 1.00 86.31 110 THR A O 1
ATOM 806 N N . ALA A 1 111 ? 12.293 9.381 -4.828 1.00 86.50 111 ALA A N 1
ATOM 807 C CA . ALA A 1 111 ? 12.955 8.814 -5.996 1.00 86.50 111 ALA A CA 1
ATOM 808 C C . ALA A 1 111 ? 14.417 9.268 -6.072 1.00 86.50 111 ALA A C 1
ATOM 810 O O . ALA A 1 111 ? 14.726 10.443 -5.885 1.00 86.50 1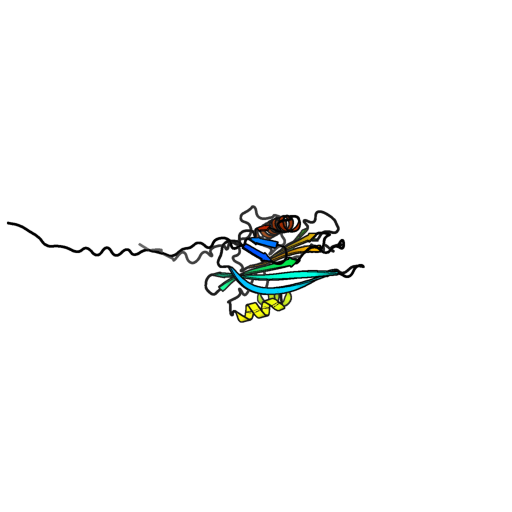11 ALA A O 1
ATOM 811 N N . TYR A 1 112 ? 15.320 8.338 -6.392 1.00 79.12 112 TYR A N 1
ATOM 812 C CA . TYR A 1 112 ? 16.751 8.635 -6.523 1.00 79.12 112 TYR A CA 1
ATOM 813 C C . TYR A 1 112 ? 17.109 9.404 -7.801 1.00 79.12 112 TYR A C 1
ATOM 815 O O . TYR A 1 112 ? 18.176 10.007 -7.878 1.00 79.12 112 TYR A O 1
ATOM 823 N N . HIS A 1 113 ? 16.247 9.367 -8.816 1.00 76.81 113 HIS A N 1
ATOM 824 C CA . HIS A 1 113 ? 16.481 9.996 -10.111 1.00 76.81 113 HIS A CA 1
ATOM 825 C C . HIS A 1 113 ? 15.164 10.414 -10.769 1.00 76.81 113 HIS A C 1
ATOM 827 O O . HIS A 1 113 ? 14.096 9.896 -10.444 1.00 76.81 113 HIS A O 1
ATOM 833 N N . LEU A 1 114 ? 15.261 11.321 -11.744 1.00 71.69 114 LEU A N 1
ATOM 834 C CA . LEU A 1 114 ? 14.118 11.963 -12.410 1.00 71.69 114 LEU A CA 1
ATOM 835 C C . LEU A 1 114 ? 13.139 10.981 -13.075 1.00 71.69 114 LEU A C 1
ATOM 837 O O . LEU A 1 114 ? 11.953 11.276 -13.149 1.00 71.69 114 LEU A O 1
ATOM 841 N N . ASN A 1 115 ? 13.625 9.816 -13.511 1.00 72.81 115 ASN A N 1
ATOM 842 C CA . ASN A 1 115 ? 12.830 8.815 -14.235 1.00 72.81 115 ASN A CA 1
ATOM 843 C C . ASN A 1 115 ? 12.288 7.681 -13.345 1.00 72.81 115 ASN A C 1
ATOM 845 O O . ASN A 1 115 ? 11.778 6.690 -13.861 1.00 72.81 115 ASN A O 1
ATOM 849 N N . GLY A 1 116 ? 12.453 7.782 -12.020 1.00 80.75 116 GLY A N 1
ATOM 850 C CA . GLY A 1 116 ? 12.026 6.760 -11.065 1.00 80.75 116 GLY A CA 1
ATOM 851 C C . GLY A 1 116 ? 10.699 7.119 -10.405 1.00 80.75 116 GLY A C 1
ATOM 852 O O . GLY A 1 116 ? 10.456 8.281 -10.068 1.00 80.75 116 GLY A O 1
ATOM 853 N N . LEU A 1 117 ? 9.855 6.119 -10.159 1.00 90.38 117 LEU A N 1
ATOM 854 C CA . LEU A 1 117 ? 8.651 6.291 -9.351 1.00 90.38 117 LEU A CA 1
ATOM 855 C C . LEU A 1 117 ? 8.978 5.926 -7.909 1.00 90.38 117 LEU A C 1
ATOM 857 O O . LEU A 1 117 ? 9.262 4.772 -7.621 1.00 90.38 117 LEU A O 1
ATOM 861 N N . ALA A 1 118 ? 8.908 6.881 -6.992 1.00 94.62 118 ALA A N 1
ATOM 862 C CA . ALA A 1 118 ? 8.881 6.578 -5.568 1.00 94.62 118 ALA A CA 1
ATOM 863 C C . ALA A 1 118 ? 8.035 7.627 -4.858 1.00 94.62 118 ALA A C 1
ATOM 865 O O . ALA A 1 118 ? 8.338 8.820 -4.906 1.00 94.62 118 ALA A O 1
ATOM 866 N N . CYS A 1 119 ? 6.940 7.188 -4.252 1.00 96.44 119 CYS A N 1
ATOM 867 C CA . CYS A 1 119 ? 5.980 8.084 -3.637 1.00 96.44 119 CYS A CA 1
ATOM 868 C C . CYS A 1 119 ? 5.393 7.463 -2.382 1.00 96.44 119 CYS A C 1
ATOM 870 O O . CYS A 1 119 ? 4.720 6.437 -2.468 1.00 96.44 119 CYS A O 1
ATOM 872 N N . ALA A 1 120 ? 5.591 8.117 -1.242 1.00 97.44 120 ALA A N 1
ATOM 873 C CA . ALA A 1 120 ? 4.817 7.880 -0.033 1.00 97.44 120 ALA A CA 1
ATOM 874 C C . ALA A 1 120 ? 3.614 8.827 -0.009 1.00 97.44 120 ALA A C 1
ATOM 876 O O . ALA A 1 120 ? 3.721 9.984 -0.415 1.00 97.44 120 ALA A O 1
ATOM 877 N N . ARG A 1 121 ? 2.461 8.365 0.476 1.00 97.56 121 ARG A N 1
ATOM 878 C CA . ARG A 1 121 ? 1.254 9.184 0.621 1.00 97.56 121 ARG A CA 1
ATOM 879 C C . ARG A 1 121 ? 0.487 8.801 1.878 1.00 97.56 121 ARG A C 1
ATOM 881 O O . ARG A 1 121 ? 0.234 7.628 2.125 1.00 97.56 121 ARG A O 1
ATOM 888 N N . ALA A 1 122 ? 0.042 9.807 2.621 1.00 97.75 122 ALA A N 1
ATOM 889 C CA . ALA A 1 122 ? -0.917 9.645 3.708 1.00 97.75 122 ALA A CA 1
ATOM 890 C C . ALA A 1 122 ? -2.095 10.586 3.475 1.00 97.75 122 ALA A C 1
ATOM 892 O O . ALA A 1 122 ? -1.925 11.794 3.312 1.00 97.75 122 ALA A O 1
ATOM 893 N N . THR A 1 123 ? -3.298 10.028 3.443 1.00 96.44 123 THR A N 1
ATOM 894 C CA . THR A 1 123 ? -4.536 10.768 3.198 1.00 96.44 123 THR A CA 1
ATOM 895 C C . THR A 1 123 ? -5.327 10.889 4.492 1.00 96.44 123 THR A C 1
ATOM 897 O O . THR A 1 123 ? -5.333 9.970 5.313 1.00 96.44 123 THR A O 1
ATOM 900 N N . GLY A 1 124 ? -5.988 12.033 4.675 1.00 93.56 124 GLY A N 1
ATOM 901 C CA . GLY A 1 124 ? -6.889 12.281 5.796 1.00 93.56 124 GLY A CA 1
ATOM 902 C C . GLY A 1 124 ? -8.130 11.379 5.789 1.00 93.56 124 GLY A C 1
ATOM 903 O O . GLY A 1 124 ? -8.128 10.253 5.295 1.00 93.56 124 GLY A O 1
ATOM 904 N N . ARG A 1 125 ? -9.223 11.865 6.379 1.00 95.56 125 ARG A N 1
ATOM 905 C CA . ARG A 1 125 ? -10.472 11.095 6.498 1.00 95.56 125 ARG A CA 1
ATOM 906 C C . ARG A 1 125 ? -11.080 10.808 5.122 1.00 95.56 125 ARG A C 1
ATOM 908 O O . ARG A 1 125 ? -11.249 11.717 4.315 1.00 95.56 125 ARG A O 1
ATOM 915 N N . LEU A 1 126 ? -11.471 9.559 4.904 1.00 95.06 126 LEU A N 1
ATOM 916 C CA . LEU A 1 126 ? -12.101 9.069 3.681 1.00 95.06 126 LEU A CA 1
ATOM 917 C C . LEU A 1 126 ? -13.398 8.340 4.022 1.00 95.06 126 LEU A C 1
ATOM 919 O O . LEU A 1 126 ? -13.466 7.648 5.034 1.00 95.06 126 LEU A O 1
ATOM 923 N N . ASN A 1 127 ? -14.409 8.447 3.158 1.00 95.69 127 ASN A N 1
ATOM 924 C CA . ASN A 1 127 ? -15.518 7.496 3.169 1.00 95.69 127 ASN A CA 1
A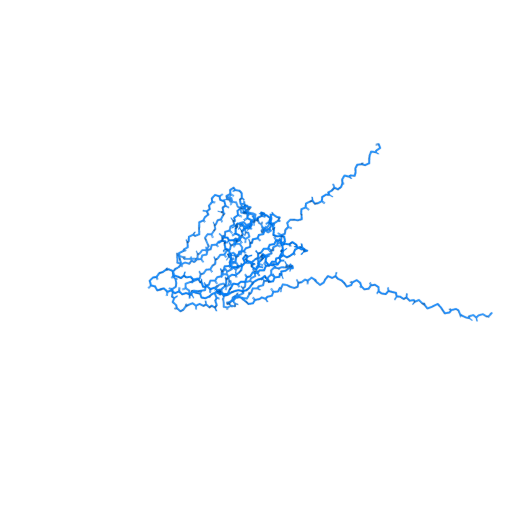TOM 925 C C . ASN A 1 127 ? -14.998 6.161 2.620 1.00 95.69 127 ASN A C 1
ATOM 927 O O . ASN A 1 127 ? -14.555 6.101 1.472 1.00 95.69 127 ASN A O 1
ATOM 931 N N . THR A 1 128 ? -15.012 5.116 3.445 1.00 92.88 128 THR A N 1
ATOM 932 C CA . THR A 1 128 ? -14.317 3.858 3.141 1.00 92.88 128 THR A CA 1
ATOM 933 C C . THR A 1 128 ? -14.904 3.155 1.927 1.00 92.88 128 THR A C 1
ATOM 935 O O . THR A 1 128 ? -14.159 2.776 1.028 1.00 92.88 128 THR A O 1
ATOM 938 N N . ILE A 1 129 ? -16.232 3.057 1.847 1.00 91.75 129 ILE A N 1
ATOM 939 C CA . ILE A 1 129 ? -16.920 2.402 0.730 1.00 91.75 129 ILE A CA 1
ATOM 940 C C . ILE A 1 129 ? -16.674 3.156 -0.578 1.00 91.75 129 ILE A C 1
ATOM 942 O O . ILE A 1 129 ? -16.266 2.555 -1.570 1.00 91.75 129 ILE A O 1
ATOM 946 N N . ALA A 1 130 ? -16.863 4.479 -0.586 1.00 93.69 130 ALA A N 1
ATOM 947 C CA . ALA A 1 130 ? -16.633 5.295 -1.776 1.00 93.69 130 ALA A CA 1
ATOM 948 C C . ALA A 1 130 ? -15.166 5.240 -2.229 1.00 93.69 130 ALA A C 1
ATOM 950 O O . ALA A 1 130 ? -14.881 5.188 -3.426 1.00 93.69 130 ALA A O 1
ATOM 951 N N . TYR A 1 131 ? -14.229 5.220 -1.277 1.00 93.19 131 TYR A N 1
ATOM 952 C CA . TYR A 1 131 ? -12.812 5.083 -1.577 1.00 93.19 131 TYR A CA 1
ATOM 953 C C . TYR A 1 131 ? -12.497 3.729 -2.214 1.00 93.19 131 TYR A C 1
ATOM 955 O O . TYR A 1 131 ? -11.892 3.711 -3.282 1.00 93.19 131 TYR A O 1
ATOM 963 N N . LEU A 1 132 ? -12.922 2.618 -1.604 1.00 90.44 132 LEU A N 1
ATOM 964 C CA . LEU A 1 132 ? -12.617 1.272 -2.097 1.00 90.44 132 LEU A CA 1
ATOM 965 C C . LEU A 1 132 ? -13.276 0.995 -3.454 1.00 90.44 132 LEU A C 1
ATOM 967 O O . LEU A 1 132 ? -12.603 0.495 -4.351 1.00 90.44 132 LEU A O 1
ATOM 971 N N . LYS A 1 133 ? -14.536 1.411 -3.654 1.00 91.56 133 LYS A N 1
ATOM 972 C CA . LYS A 1 133 ? -15.221 1.315 -4.958 1.00 91.56 133 LYS A CA 1
ATOM 973 C C . LYS A 1 133 ? -14.449 2.013 -6.076 1.00 91.56 133 LYS A C 1
ATOM 975 O O . LYS A 1 133 ? -14.429 1.526 -7.199 1.00 91.56 133 LYS A O 1
ATOM 980 N N . ARG A 1 134 ? -13.819 3.152 -5.777 1.00 90.38 134 ARG A N 1
ATOM 981 C CA . ARG A 1 134 ? -13.044 3.926 -6.754 1.00 90.38 134 ARG A CA 1
ATOM 982 C C . ARG A 1 134 ? -11.623 3.394 -6.936 1.00 90.38 134 ARG A C 1
ATOM 984 O O . ARG A 1 134 ? -11.150 3.321 -8.061 1.00 90.38 134 ARG A O 1
ATOM 991 N N . ALA A 1 135 ? -10.926 3.106 -5.841 1.00 84.50 135 ALA A N 1
ATOM 992 C CA . ALA A 1 135 ? -9.499 2.795 -5.857 1.00 84.50 135 ALA A CA 1
ATOM 993 C C . ALA A 1 135 ? -9.217 1.333 -6.219 1.00 84.50 135 ALA A C 1
ATOM 995 O O . ALA A 1 135 ? -8.211 1.052 -6.859 1.00 84.50 135 ALA A O 1
ATOM 996 N N . VAL A 1 136 ? -10.095 0.412 -5.814 1.00 83.94 136 VAL A N 1
ATOM 997 C CA . VAL A 1 136 ? -9.920 -1.035 -5.993 1.00 83.94 136 VAL A CA 1
ATOM 998 C C . VAL A 1 136 ? -11.252 -1.728 -6.333 1.00 83.94 136 VAL A C 1
ATOM 1000 O O . VAL A 1 136 ? -11.695 -2.624 -5.615 1.00 83.94 136 VAL A O 1
ATOM 1003 N N . PRO A 1 137 ? -11.923 -1.351 -7.441 1.00 83.88 137 PRO A N 1
ATOM 1004 C CA . PRO A 1 137 ? -13.281 -1.809 -7.758 1.00 83.88 137 PRO A CA 1
ATOM 1005 C C . PRO A 1 137 ? -13.422 -3.331 -7.872 1.00 83.88 137 PRO A C 1
ATOM 1007 O O . PRO A 1 137 ? -14.439 -3.881 -7.453 1.00 83.88 137 PRO A O 1
ATOM 1010 N N . LYS A 1 138 ? -12.419 -4.022 -8.437 1.00 78.81 138 LYS A N 1
ATOM 1011 C CA . LYS A 1 138 ? -12.440 -5.489 -8.575 1.00 78.81 138 LYS A CA 1
ATOM 1012 C C . LYS A 1 138 ? -12.516 -6.158 -7.204 1.00 78.81 138 LYS A C 1
ATOM 1014 O O . LYS A 1 138 ? -13.435 -6.919 -6.940 1.00 78.81 138 LYS A O 1
ATOM 1019 N N . MET A 1 139 ? -11.607 -5.763 -6.327 1.00 75.25 139 MET A N 1
ATOM 1020 C CA . MET A 1 139 ? -11.466 -6.295 -4.982 1.00 75.25 139 MET A CA 1
ATOM 1021 C C . MET A 1 139 ? -12.571 -5.860 -4.022 1.00 75.25 139 MET A C 1
ATOM 1023 O O . MET A 1 139 ? -12.926 -6.614 -3.122 1.00 75.25 139 MET A O 1
ATOM 1027 N N . PHE A 1 140 ? -13.134 -4.663 -4.196 1.00 83.88 140 PHE A N 1
ATOM 1028 C CA . PHE A 1 140 ? -14.253 -4.217 -3.371 1.00 83.88 140 PHE A CA 1
ATOM 1029 C C . PHE A 1 140 ? -15.432 -5.201 -3.431 1.00 83.88 140 PHE A C 1
ATOM 1031 O O . PHE A 1 140 ? -16.035 -5.470 -2.400 1.00 83.88 140 PHE A O 1
ATOM 1038 N N . ARG A 1 141 ? -15.715 -5.789 -4.603 1.00 81.38 141 ARG A N 1
ATOM 1039 C CA . ARG A 1 141 ? -16.785 -6.792 -4.754 1.00 81.38 141 ARG A CA 1
ATOM 1040 C C . ARG A 1 141 ? -16.536 -8.055 -3.931 1.00 81.38 141 ARG A C 1
ATOM 1042 O O . ARG A 1 141 ? -17.472 -8.631 -3.394 1.00 81.38 141 ARG A O 1
ATOM 1049 N N . GLU A 1 142 ? -15.280 -8.464 -3.815 1.00 78.38 142 GLU A N 1
ATOM 1050 C CA . GLU A 1 142 ? -14.894 -9.638 -3.028 1.00 78.38 142 GLU A CA 1
ATOM 1051 C C . GLU A 1 142 ? -14.905 -9.331 -1.526 1.00 78.38 142 GLU A C 1
ATOM 1053 O O . GLU A 1 142 ? -15.375 -10.144 -0.739 1.00 78.38 142 GLU A O 1
ATOM 1058 N N . LEU A 1 143 ? -14.487 -8.123 -1.128 1.00 75.38 143 LEU A N 1
ATOM 1059 C CA . LEU A 1 143 ? -14.637 -7.633 0.248 1.00 75.38 143 LEU A CA 1
ATOM 1060 C C . LEU A 1 143 ? -16.108 -7.563 0.680 1.00 75.38 143 LEU A C 1
ATOM 1062 O O . LEU A 1 143 ? -16.413 -7.876 1.825 1.00 75.38 143 LEU A O 1
ATOM 1066 N N . GLU A 1 144 ? -17.007 -7.148 -0.214 1.00 79.00 144 GLU A N 1
ATOM 1067 C CA . GLU A 1 144 ? -18.449 -7.052 0.047 1.00 79.00 144 GLU A CA 1
ATOM 1068 C C . GLU A 1 144 ? -19.082 -8.435 0.272 1.00 79.00 144 GLU A C 1
ATOM 1070 O O . GLU A 1 144 ? -19.936 -8.580 1.143 1.00 79.00 144 GLU A O 1
ATOM 1075 N N . ALA A 1 145 ? -18.604 -9.467 -0.432 1.00 74.62 145 ALA A N 1
ATOM 1076 C CA . ALA A 1 145 ? -19.087 -10.843 -0.299 1.00 74.62 145 ALA A CA 1
ATOM 1077 C C . ALA A 1 145 ? -18.722 -11.517 1.038 1.00 74.62 145 ALA A C 1
ATOM 1079 O O . ALA A 1 145 ? -19.333 -12.516 1.403 1.00 74.62 145 ALA A O 1
ATOM 1080 N N . LEU A 1 146 ? -17.735 -10.992 1.771 1.00 65.88 146 LEU A N 1
ATOM 1081 C CA . LEU A 1 146 ? -17.321 -11.529 3.074 1.00 65.88 146 LEU A CA 1
ATOM 1082 C C . LEU A 1 146 ? -18.184 -11.016 4.245 1.00 65.88 146 LEU A C 1
ATOM 1084 O O . LEU A 1 146 ? -17.884 -11.330 5.395 1.00 65.88 146 LEU A O 1
ATOM 1088 N N . GLU A 1 147 ? -19.176 -10.160 3.961 1.00 68.31 147 GLU A N 1
ATOM 1089 C CA . GLU A 1 147 ? -19.994 -9.417 4.931 1.00 68.31 147 GLU A CA 1
ATOM 1090 C C . GLU A 1 147 ? -19.240 -8.772 6.122 1.00 68.31 147 GLU A C 1
ATOM 1092 O O . GLU A 1 147 ? -19.808 -8.658 7.214 1.00 68.31 147 GLU A O 1
ATOM 1097 N N . PRO A 1 148 ? -17.982 -8.291 6.012 1.00 68.62 148 PRO A N 1
ATOM 1098 C CA . PRO A 1 148 ? -17.329 -7.712 7.169 1.00 68.62 148 PRO A CA 1
ATOM 1099 C C . PRO A 1 148 ? -17.887 -6.310 7.406 1.00 68.62 148 PRO A C 1
ATOM 1101 O O . PRO A 1 148 ? -18.063 -5.520 6.472 1.00 68.62 148 PRO A O 1
ATOM 1104 N N . ALA A 1 149 ? -18.062 -5.935 8.672 1.00 82.62 149 ALA A N 1
ATOM 1105 C CA . ALA A 1 149 ? -18.364 -4.553 9.020 1.00 82.62 149 ALA A CA 1
ATOM 1106 C C . ALA A 1 149 ? -17.126 -3.669 8.766 1.00 82.62 149 ALA A C 1
ATOM 1108 O O . ALA A 1 149 ? -16.298 -3.451 9.658 1.00 82.62 149 ALA A O 1
ATOM 1109 N N . LEU A 1 150 ? -16.986 -3.183 7.529 1.00 86.69 150 LEU A N 1
ATOM 1110 C CA . LEU A 1 150 ? -15.996 -2.178 7.158 1.00 86.69 150 LEU A CA 1
ATOM 1111 C C . LEU A 1 150 ? -16.250 -0.892 7.959 1.00 86.69 150 LEU A C 1
ATOM 1113 O O . LEU A 1 150 ? -17.406 -0.501 8.157 1.00 86.69 150 LEU A O 1
ATOM 1117 N N . PRO A 1 151 ? -15.197 -0.186 8.403 1.00 88.25 151 PRO A N 1
ATOM 1118 C CA . PRO A 1 151 ? -15.388 1.092 9.067 1.00 88.25 151 PRO A CA 1
ATOM 1119 C C . PRO A 1 151 ? -16.039 2.078 8.079 1.00 88.25 151 PRO A C 1
ATOM 1121 O O . PRO A 1 151 ? -15.683 2.078 6.906 1.00 88.25 151 PRO A O 1
ATOM 1124 N N . PRO A 1 152 ? -16.974 2.945 8.508 1.00 91.56 152 PRO A N 1
ATOM 1125 C CA . PRO A 1 152 ? -17.605 3.913 7.604 1.00 91.56 152 PRO A CA 1
ATOM 1126 C C . PRO A 1 152 ? -16.629 5.014 7.160 1.00 91.56 152 PRO A C 1
ATOM 1128 O O . PRO A 1 152 ? -16.756 5.584 6.072 1.00 91.56 152 PRO A O 1
ATOM 1131 N N . ILE A 1 153 ? -15.654 5.316 8.021 1.00 94.94 153 ILE A N 1
ATOM 1132 C CA . ILE A 1 153 ? -14.587 6.278 7.781 1.00 94.94 153 ILE A CA 1
ATOM 1133 C C . ILE A 1 153 ? -13.255 5.565 7.945 1.00 94.94 153 ILE A C 1
ATOM 1135 O O . ILE A 1 153 ? -13.021 4.926 8.967 1.00 94.94 153 ILE A O 1
ATOM 1139 N N . SER A 1 154 ? -12.355 5.753 6.990 1.00 95.50 154 SER A N 1
ATOM 1140 C CA . SER A 1 154 ? -10.996 5.225 7.038 1.00 95.50 154 SER A CA 1
ATOM 1141 C C . SER A 1 154 ? -9.978 6.319 6.756 1.00 95.50 154 SER A C 1
ATOM 1143 O O . SER A 1 154 ? -10.313 7.467 6.443 1.00 95.50 154 SER A O 1
ATOM 1145 N N . ARG A 1 155 ? -8.709 5.957 6.897 1.00 95.81 155 ARG A N 1
ATOM 1146 C CA . ARG A 1 155 ? -7.575 6.688 6.336 1.00 95.81 155 ARG A CA 1
ATOM 1147 C C . ARG A 1 155 ? -6.812 5.752 5.414 1.00 95.81 155 ARG A C 1
ATOM 1149 O O . ARG A 1 155 ? -6.876 4.538 5.591 1.00 95.81 155 ARG A O 1
ATOM 1156 N N . SER A 1 156 ? -6.126 6.321 4.432 1.00 96.69 156 SER A N 1
ATOM 1157 C CA . SER A 1 156 ? -5.286 5.566 3.502 1.00 96.69 156 SER A CA 1
ATOM 1158 C C . SER A 1 156 ? -3.845 6.020 3.654 1.00 96.69 156 SER A C 1
ATOM 1160 O O . SER A 1 156 ? -3.563 7.222 3.632 1.00 96.69 156 SER A O 1
ATOM 1162 N N . VAL A 1 157 ? -2.953 5.052 3.815 1.00 97.81 157 VAL A N 1
ATOM 1163 C CA . VAL A 1 157 ? -1.511 5.254 3.843 1.00 97.81 157 VAL A CA 1
ATOM 1164 C C . VAL A 1 157 ? -0.895 4.304 2.837 1.00 97.81 157 VAL A C 1
ATOM 1166 O O . VAL A 1 157 ? -1.080 3.097 2.930 1.00 97.81 157 VAL A O 1
ATOM 1169 N N . SER A 1 158 ? -0.194 4.839 1.849 1.00 97.62 158 SER A N 1
ATOM 1170 C CA . SER A 1 158 ? 0.305 4.054 0.728 1.00 97.62 158 SER A CA 1
ATOM 1171 C C . SER A 1 158 ? 1.714 4.453 0.353 1.00 97.62 158 SER A C 1
ATOM 1173 O O . SER A 1 158 ? 2.078 5.620 0.495 1.00 97.62 158 SER A O 1
ATOM 1175 N N . ALA A 1 159 ? 2.454 3.524 -0.231 1.00 97.88 159 ALA A N 1
ATOM 1176 C CA . ALA A 1 159 ? 3.677 3.839 -0.935 1.00 97.88 159 ALA A CA 1
ATOM 1177 C C . ALA A 1 159 ? 3.791 3.018 -2.220 1.00 97.88 159 ALA A C 1
ATOM 1179 O O . ALA A 1 159 ? 3.312 1.889 -2.300 1.00 97.88 159 ALA A O 1
ATOM 1180 N N . VAL A 1 160 ? 4.413 3.611 -3.232 1.00 96.62 160 VAL A N 1
ATOM 1181 C CA . VAL A 1 160 ? 4.787 2.948 -4.482 1.00 96.62 160 VAL A CA 1
ATOM 1182 C C . VAL A 1 160 ? 6.255 3.209 -4.743 1.00 96.62 160 VAL A C 1
ATOM 1184 O O . VAL A 1 160 ? 6.703 4.343 -4.579 1.00 96.62 160 VAL A O 1
ATOM 1187 N N . VAL A 1 161 ? 6.984 2.182 -5.166 1.00 95.56 161 VAL A N 1
ATOM 1188 C CA . VAL A 1 161 ? 8.322 2.329 -5.737 1.00 95.56 161 VAL A CA 1
ATOM 1189 C C . VAL A 1 161 ? 8.407 1.490 -7.002 1.00 95.56 161 VAL A C 1
ATOM 1191 O O . VAL A 1 161 ? 7.939 0.353 -7.030 1.00 95.56 161 VAL A O 1
ATOM 1194 N N . ALA A 1 162 ? 9.007 2.051 -8.043 1.00 92.94 162 ALA A N 1
ATOM 1195 C CA . ALA A 1 162 ? 9.336 1.347 -9.264 1.00 92.94 162 ALA A CA 1
ATOM 1196 C C . ALA A 1 162 ? 10.701 1.783 -9.800 1.00 92.94 162 ALA A C 1
ATOM 1198 O O . ALA A 1 162 ? 11.105 2.937 -9.635 1.00 92.94 162 ALA A O 1
ATOM 1199 N N . ASN A 1 163 ? 11.404 0.854 -10.445 1.00 89.88 163 ASN A N 1
ATOM 1200 C CA . ASN A 1 163 ? 12.709 1.101 -11.048 1.00 89.88 163 ASN A CA 1
ATOM 1201 C C . ASN A 1 163 ? 12.651 1.055 -12.580 1.00 89.88 163 ASN A C 1
ATOM 1203 O O . ASN A 1 163 ? 11.686 0.580 -13.182 1.00 89.88 163 ASN A O 1
ATOM 1207 N N . ASP A 1 164 ? 13.721 1.517 -13.217 1.00 87.06 164 ASP A N 1
ATOM 1208 C CA . ASP A 1 164 ? 13.832 1.598 -14.676 1.00 87.06 164 ASP A CA 1
ATOM 1209 C C . ASP A 1 164 ? 13.772 0.229 -15.377 1.00 87.06 164 ASP A C 1
ATOM 1211 O O . ASP A 1 164 ? 13.610 0.177 -16.589 1.00 87.06 164 ASP A O 1
ATOM 1215 N N . TYR A 1 165 ? 13.874 -0.884 -14.650 1.00 86.38 165 TYR A N 1
ATOM 1216 C CA . TYR A 1 165 ? 13.790 -2.242 -15.198 1.00 86.38 165 TYR A CA 1
ATOM 1217 C C . TYR A 1 165 ? 12.386 -2.837 -15.063 1.00 86.38 165 TYR A C 1
ATOM 1219 O O . TYR A 1 165 ? 12.225 -4.052 -15.054 1.00 86.38 165 TYR A O 1
ATOM 1227 N N . GLY A 1 166 ? 11.355 -2.008 -14.884 1.00 86.81 166 GLY A N 1
ATOM 1228 C CA . GLY A 1 166 ? 9.966 -2.463 -14.810 1.00 86.81 166 GLY A CA 1
ATOM 1229 C C . GLY A 1 166 ? 9.628 -3.252 -13.543 1.00 86.81 166 GLY A C 1
ATOM 1230 O O . GLY A 1 166 ? 8.566 -3.865 -13.480 1.00 86.81 166 GLY A O 1
ATOM 1231 N N . THR A 1 167 ? 10.497 -3.246 -12.525 1.00 91.19 167 THR A N 1
ATOM 1232 C CA . THR A 1 167 ? 10.082 -3.702 -11.197 1.00 91.19 167 THR A CA 1
ATOM 1233 C C . THR A 1 167 ? 9.229 -2.637 -10.549 1.00 91.19 167 THR A C 1
ATOM 1235 O O . THR A 1 167 ? 9.643 -1.481 -10.494 1.00 91.19 167 THR A O 1
ATOM 1238 N N . MET A 1 168 ? 8.112 -3.053 -9.963 1.00 93.69 168 MET A N 1
ATOM 1239 C CA . MET A 1 168 ? 7.247 -2.187 -9.181 1.00 93.69 168 MET A CA 1
ATOM 1240 C C . MET A 1 168 ? 6.715 -2.924 -7.960 1.00 93.69 168 MET A C 1
ATOM 1242 O O . MET A 1 168 ? 6.391 -4.108 -8.028 1.00 93.69 168 MET A O 1
ATOM 1246 N N . LEU A 1 169 ? 6.564 -2.186 -6.867 1.00 96.56 169 LEU A N 1
ATOM 1247 C CA . LEU A 1 169 ? 5.823 -2.622 -5.699 1.00 96.56 169 LEU A CA 1
ATOM 1248 C C . LEU A 1 169 ? 4.990 -1.452 -5.169 1.00 96.56 169 LEU A C 1
ATOM 1250 O O . LEU A 1 169 ? 5.489 -0.344 -4.960 1.00 96.56 169 LEU A O 1
ATOM 1254 N N . TYR A 1 170 ? 3.703 -1.706 -4.974 1.00 96.69 170 TYR A N 1
ATOM 1255 C CA . TYR A 1 170 ? 2.731 -0.780 -4.412 1.00 96.69 170 TYR A CA 1
ATOM 1256 C C . TYR A 1 170 ? 2.065 -1.423 -3.206 1.00 96.69 170 TYR A C 1
ATOM 1258 O O . TYR A 1 170 ? 1.584 -2.552 -3.282 1.00 96.69 170 TYR A O 1
ATOM 1266 N N . VAL A 1 171 ? 2.006 -0.681 -2.105 1.00 97.94 171 VAL A N 1
ATOM 1267 C CA . VAL A 1 171 ? 1.289 -1.079 -0.897 1.00 97.94 171 VAL A CA 1
ATOM 1268 C C . VAL A 1 171 ? 0.359 0.049 -0.478 1.00 97.94 171 VAL A C 1
ATOM 1270 O O . VAL A 1 171 ? 0.760 1.213 -0.445 1.00 97.94 171 VAL A O 1
ATOM 1273 N N . ASN A 1 172 ? -0.877 -0.284 -0.121 1.00 97.56 172 ASN A N 1
ATOM 1274 C CA . ASN A 1 172 ? -1.848 0.660 0.418 1.00 97.56 172 ASN A CA 1
ATOM 1275 C C . ASN A 1 172 ? -2.607 0.056 1.595 1.00 97.56 172 ASN A C 1
ATOM 1277 O O . ASN A 1 172 ? -3.326 -0.929 1.459 1.00 97.56 172 ASN A O 1
ATOM 1281 N N . LEU A 1 173 ? -2.448 0.685 2.750 1.00 97.81 173 LEU A N 1
ATOM 1282 C CA . LEU A 1 173 ? -3.154 0.382 3.978 1.00 97.81 173 LEU A CA 1
ATOM 1283 C C . LEU A 1 173 ? -4.374 1.301 4.094 1.00 97.81 173 LEU A C 1
ATOM 1285 O O . LEU A 1 173 ? -4.237 2.514 4.258 1.00 97.81 173 LEU A O 1
ATOM 1289 N N . VAL A 1 174 ? -5.570 0.719 4.066 1.00 96.38 174 VAL A N 1
ATOM 1290 C CA . VAL A 1 174 ? -6.831 1.397 4.382 1.00 96.38 174 VAL A CA 1
ATOM 1291 C C . VAL A 1 174 ? -7.247 0.988 5.788 1.00 96.38 174 VAL A C 1
ATOM 1293 O O . VAL A 1 174 ? -7.722 -0.123 5.994 1.00 96.38 174 VAL A O 1
ATOM 1296 N N . ALA A 1 175 ? -7.070 1.872 6.765 1.00 96.25 175 ALA A N 1
ATOM 1297 C CA . ALA A 1 175 ? -7.256 1.538 8.176 1.00 96.25 175 ALA A CA 1
ATOM 1298 C C . ALA A 1 175 ? -8.386 2.333 8.837 1.00 96.25 175 ALA A C 1
ATOM 1300 O O . ALA A 1 175 ? -8.691 3.470 8.454 1.00 96.25 175 ALA A O 1
ATOM 1301 N N . ALA A 1 176 ? -8.987 1.736 9.866 1.00 94.81 176 ALA A N 1
ATOM 1302 C CA . ALA A 1 176 ? -9.962 2.390 10.726 1.00 94.81 176 ALA A CA 1
ATOM 1303 C C . ALA A 1 176 ? -9.370 3.643 11.412 1.00 94.81 176 ALA A C 1
ATOM 1305 O O . ALA A 1 176 ? -8.148 3.779 11.546 1.00 94.81 176 ALA A O 1
ATOM 1306 N N . PRO A 1 177 ? -10.206 4.573 11.917 1.00 93.19 177 PRO A N 1
ATOM 1307 C CA . PRO A 1 177 ? -9.723 5.844 12.446 1.00 93.19 177 PRO A CA 1
ATOM 1308 C C . PRO A 1 177 ? -8.825 5.733 13.687 1.00 93.19 177 PRO A C 1
ATOM 1310 O O . PRO A 1 177 ? -8.143 6.703 14.017 1.00 93.19 177 PRO A O 1
ATOM 1313 N N . ALA A 1 178 ? -8.822 4.585 14.363 1.00 94.00 178 ALA A N 1
ATOM 1314 C CA . ALA A 1 178 ? -7.976 4.314 15.521 1.00 94.00 178 ALA A CA 1
ATOM 1315 C C . ALA A 1 178 ? -6.542 3.886 15.156 1.00 94.00 178 ALA A C 1
ATOM 1317 O O . ALA A 1 178 ? -5.739 3.676 16.056 1.00 94.00 178 ALA A O 1
ATOM 1318 N N . PHE A 1 179 ? -6.191 3.753 13.871 1.00 95.81 179 PHE A N 1
ATOM 1319 C CA . PHE A 1 179 ? -4.812 3.456 13.471 1.00 95.81 179 PHE A CA 1
ATOM 1320 C C . PHE A 1 179 ? -3.843 4.485 14.071 1.00 95.81 179 PHE A C 1
ATOM 1322 O O . PHE A 1 179 ? -4.030 5.693 13.894 1.00 95.81 179 PHE A O 1
ATOM 1329 N N . ALA A 1 180 ? -2.821 4.018 14.787 1.00 95.56 180 ALA A N 1
ATOM 1330 C CA . ALA A 1 180 ? -1.902 4.862 15.544 1.00 95.56 180 ALA A CA 1
ATOM 1331 C C . ALA A 1 180 ? -0.834 5.523 14.654 1.00 95.56 180 ALA A C 1
ATOM 1333 O O . ALA A 1 180 ? -0.416 6.652 14.925 1.00 95.56 180 ALA A O 1
ATOM 1334 N N . GLY A 1 181 ? -0.455 4.874 13.547 1.00 95.62 181 GLY A N 1
ATOM 1335 C CA . GLY A 1 181 ? 0.653 5.306 12.695 1.00 95.62 181 GLY A CA 1
ATOM 1336 C C . GLY A 1 181 ? 2.010 4.841 13.201 1.00 95.62 181 GLY A C 1
ATOM 1337 O O . GLY A 1 181 ? 2.108 3.860 13.926 1.00 95.62 181 GLY A O 1
ATOM 1338 N N . SER A 1 182 ? 3.062 5.556 12.805 1.00 93.44 182 SER A N 1
ATOM 1339 C CA . SER A 1 182 ? 4.423 5.257 13.245 1.00 93.44 182 SER A CA 1
ATOM 1340 C C . SER A 1 182 ? 4.591 5.537 14.748 1.00 93.44 182 SER A C 1
ATOM 1342 O O . SER A 1 182 ? 4.117 6.583 15.223 1.00 93.44 182 SER A O 1
ATOM 1344 N N . PRO A 1 183 ? 5.291 4.660 15.496 1.00 89.31 183 PRO A N 1
ATOM 1345 C CA . PRO A 1 183 ? 5.666 4.924 16.885 1.00 89.31 183 PRO A CA 1
ATOM 1346 C C . PRO A 1 183 ? 6.737 6.020 16.998 1.00 89.31 183 PRO A C 1
ATOM 1348 O O . PRO A 1 183 ? 6.872 6.646 18.049 1.00 89.31 183 PRO A O 1
ATOM 1351 N N . GLU A 1 184 ? 7.456 6.301 15.910 1.00 89.81 184 GLU A N 1
ATOM 1352 C CA . GLU A 1 184 ? 8.536 7.287 15.847 1.00 89.81 184 GLU A CA 1
ATOM 1353 C C . GLU A 1 184 ? 8.026 8.737 15.956 1.00 89.81 184 GLU A C 1
ATOM 1355 O O . GLU A 1 184 ? 6.831 9.002 16.149 1.00 89.81 184 GLU A O 1
ATOM 1360 N N . LYS A 1 185 ? 8.949 9.704 15.861 1.00 91.19 185 LYS A N 1
ATOM 1361 C CA . LYS A 1 185 ? 8.614 11.130 15.897 1.00 91.19 185 LYS A CA 1
ATOM 1362 C C . LYS A 1 185 ? 7.605 11.449 14.774 1.00 91.19 185 LYS A C 1
ATOM 1364 O O . LYS A 1 185 ? 7.872 11.127 13.616 1.00 91.19 185 LYS A O 1
ATOM 1369 N N . PRO A 1 186 ? 6.457 12.083 15.082 1.00 94.62 186 PRO A N 1
ATOM 1370 C CA . PRO A 1 186 ? 5.523 12.537 14.055 1.00 94.62 186 PRO A CA 1
ATOM 1371 C C . PRO A 1 186 ? 6.198 13.524 13.095 1.00 94.62 186 PRO A C 1
ATOM 1373 O O . PRO A 1 186 ? 7.028 14.327 13.526 1.00 94.62 186 PRO A O 1
ATOM 1376 N N . LEU A 1 187 ? 5.811 13.501 11.816 1.00 95.44 187 LEU A N 1
ATOM 1377 C CA . LEU A 1 187 ? 6.307 14.489 10.857 1.00 95.44 187 LEU A CA 1
ATOM 1378 C C . LEU A 1 187 ? 5.788 15.893 11.179 1.00 95.44 187 LEU A C 1
ATOM 1380 O O . LEU A 1 187 ? 4.655 16.080 11.625 1.00 95.44 187 LEU A O 1
ATOM 1384 N N . GLU A 1 188 ? 6.621 16.888 10.909 1.00 93.88 188 GLU A N 1
ATOM 1385 C CA . GLU A 1 188 ? 6.249 18.298 10.981 1.00 93.88 188 GLU A CA 1
ATOM 1386 C C . GLU A 1 188 ? 5.656 18.748 9.631 1.00 93.88 188 GLU A C 1
ATOM 1388 O O . GLU A 1 188 ? 5.882 18.116 8.600 1.00 93.88 188 GLU A O 1
ATOM 1393 N N . ASN A 1 189 ? 4.886 19.841 9.623 1.00 91.44 189 ASN A N 1
ATOM 1394 C CA . ASN A 1 189 ? 4.366 20.478 8.399 1.00 91.44 189 ASN A CA 1
ATOM 1395 C C . ASN A 1 189 ? 3.475 19.595 7.499 1.00 91.44 189 ASN A C 1
ATOM 1397 O O . ASN A 1 189 ? 3.447 19.760 6.278 1.00 91.44 189 ASN A O 1
ATOM 1401 N N . VAL A 1 190 ? 2.708 18.672 8.081 1.00 95.88 190 VAL A N 1
ATOM 1402 C CA . VAL A 1 190 ? 1.701 17.911 7.324 1.00 95.88 190 VAL A CA 1
ATOM 1403 C C . VAL A 1 190 ? 0.438 18.749 7.059 1.00 95.88 190 VAL A C 1
ATOM 1405 O O . VAL A 1 190 ? 0.076 19.583 7.894 1.00 95.88 190 VAL A O 1
ATOM 1408 N N . PRO A 1 191 ? -0.276 18.534 5.933 1.00 95.94 191 PRO A N 1
ATOM 1409 C CA . PRO A 1 191 ? -1.531 19.230 5.657 1.00 95.94 191 PRO A CA 1
ATOM 1410 C C . PRO A 1 191 ? -2.576 19.041 6.761 1.00 95.94 191 PRO A C 1
ATOM 1412 O O . PRO A 1 191 ? -2.674 17.976 7.379 1.00 95.94 191 PRO A O 1
ATOM 1415 N N . ALA A 1 192 ? -3.416 20.059 6.962 1.00 93.62 192 ALA A N 1
ATOM 1416 C CA . ALA A 1 192 ? -4.506 20.000 7.929 1.00 93.62 192 ALA A CA 1
ATOM 1417 C C . ALA A 1 192 ? -5.424 18.791 7.661 1.00 93.62 192 ALA A C 1
ATOM 1419 O O . ALA A 1 192 ? -5.882 18.564 6.543 1.00 93.62 192 ALA A O 1
ATOM 1420 N N . GLY A 1 193 ? -5.697 17.998 8.700 1.00 91.44 193 GLY A N 1
ATOM 1421 C CA . GLY A 1 193 ? -6.530 16.793 8.605 1.00 91.44 193 GLY A CA 1
ATOM 1422 C C . GLY A 1 193 ? -5.782 15.504 8.238 1.00 91.44 193 GLY A C 1
ATOM 1423 O O . GLY A 1 193 ? -6.378 14.425 8.321 1.00 91.44 193 GLY A O 1
ATOM 1424 N N . VAL A 1 194 ? -4.490 15.580 7.901 1.00 96.50 194 VAL A N 1
ATOM 1425 C CA . VAL A 1 194 ? -3.600 14.414 7.814 1.00 96.50 194 VAL A CA 1
ATOM 1426 C C . VAL A 1 194 ? -2.967 14.175 9.183 1.00 96.50 194 VAL A C 1
ATOM 1428 O O . VAL A 1 194 ? -2.476 15.103 9.818 1.00 96.50 194 VAL A O 1
ATOM 1431 N N . ASN A 1 195 ? -2.981 12.930 9.663 1.00 96.31 195 ASN A N 1
ATOM 1432 C CA . ASN A 1 195 ? -2.300 12.586 10.911 1.00 96.31 195 ASN A CA 1
ATOM 1433 C C . ASN A 1 195 ? -0.780 12.494 10.650 1.00 96.31 195 ASN A C 1
ATOM 1435 O O . ASN A 1 195 ? -0.370 11.671 9.825 1.00 96.31 195 ASN A O 1
ATOM 1439 N N . PRO A 1 196 ? 0.069 13.267 11.351 1.00 97.31 196 PRO A N 1
ATOM 1440 C CA . PRO A 1 196 ? 1.503 13.259 11.082 1.00 97.31 196 PRO A CA 1
ATOM 1441 C C . PRO A 1 196 ? 2.209 11.933 11.393 1.00 97.31 196 PRO A C 1
ATOM 1443 O O . PRO A 1 196 ? 3.227 11.628 10.774 1.00 97.31 196 PRO A O 1
ATOM 1446 N N . ARG A 1 197 ? 1.654 11.089 12.276 1.00 97.75 197 ARG A N 1
ATOM 1447 C CA . ARG A 1 197 ? 2.156 9.717 12.483 1.00 97.75 197 ARG A CA 1
ATOM 1448 C C . ARG A 1 197 ? 1.825 8.790 11.315 1.00 97.75 197 ARG A C 1
ATOM 1450 O O . ARG A 1 197 ? 2.556 7.836 11.071 1.00 97.75 197 ARG A O 1
ATOM 1457 N N . HIS A 1 198 ? 0.740 9.051 10.583 1.00 97.56 198 HIS A N 1
ATOM 1458 C CA . HIS A 1 198 ? 0.388 8.287 9.375 1.00 97.56 198 HIS A CA 1
ATOM 1459 C C . HIS A 1 198 ? 1.311 8.657 8.221 1.00 97.56 198 HIS A C 1
ATOM 1461 O O . HIS A 1 198 ? 1.747 7.776 7.493 1.00 97.56 198 HIS A O 1
ATOM 1467 N N . ALA A 1 199 ? 1.660 9.939 8.103 1.00 97.62 199 ALA A N 1
ATOM 1468 C CA . ALA A 1 199 ? 2.660 10.405 7.149 1.00 97.62 199 ALA A CA 1
ATOM 1469 C C . ALA A 1 199 ? 4.048 9.793 7.432 1.00 97.62 199 ALA A C 1
ATOM 1471 O O . ALA A 1 199 ? 4.639 9.211 6.530 1.00 97.62 199 ALA A O 1
ATOM 1472 N N . ALA A 1 200 ? 4.497 9.789 8.696 1.00 97.69 200 ALA A N 1
ATOM 1473 C CA . ALA A 1 200 ? 5.739 9.115 9.099 1.00 97.69 200 ALA A CA 1
ATOM 1474 C C . ALA A 1 200 ? 5.733 7.609 8.767 1.00 97.69 200 ALA A C 1
ATOM 1476 O O . ALA A 1 200 ? 6.727 7.053 8.308 1.00 97.69 200 ALA A O 1
ATOM 1477 N N . TRP A 1 201 ? 4.595 6.939 8.978 1.00 97.88 201 TRP A N 1
ATOM 1478 C CA . TRP A 1 201 ? 4.446 5.526 8.624 1.00 97.88 201 TRP A CA 1
ATOM 1479 C C . TRP A 1 201 ? 4.543 5.308 7.106 1.00 97.88 201 TRP A C 1
ATOM 1481 O O . TRP A 1 201 ? 5.168 4.345 6.672 1.00 97.88 201 TRP A O 1
ATOM 1491 N N . ALA A 1 202 ? 3.976 6.216 6.299 1.00 97.75 202 ALA A N 1
ATOM 1492 C CA . ALA A 1 202 ? 4.064 6.176 4.838 1.00 97.75 202 ALA A CA 1
ATOM 1493 C C . ALA A 1 202 ? 5.517 6.243 4.351 1.00 97.75 202 ALA A C 1
ATOM 1495 O O . ALA A 1 202 ? 5.906 5.462 3.484 1.00 97.75 202 ALA A O 1
ATOM 1496 N N . ASP A 1 203 ? 6.314 7.148 4.923 1.00 97.25 203 ASP A N 1
ATOM 1497 C CA . ASP A 1 203 ? 7.728 7.305 4.573 1.00 97.25 203 ASP A CA 1
ATOM 1498 C C . ASP A 1 203 ? 8.526 6.046 4.921 1.00 97.25 203 ASP A C 1
ATOM 1500 O O . ASP A 1 203 ? 9.298 5.549 4.099 1.00 97.25 203 ASP A O 1
ATOM 1504 N N . ARG A 1 204 ? 8.280 5.462 6.099 1.00 97.19 204 ARG A N 1
ATOM 1505 C CA . ARG A 1 204 ? 8.907 4.197 6.502 1.00 97.19 204 ARG A CA 1
ATOM 1506 C C . ARG A 1 204 ? 8.518 3.041 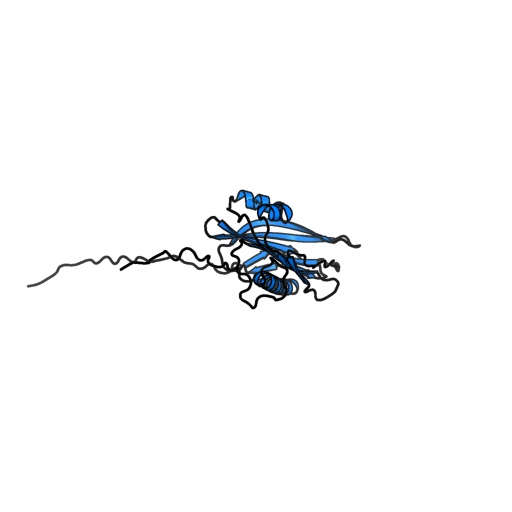5.582 1.00 97.19 204 ARG A C 1
ATOM 1508 O O . ARG A 1 204 ? 9.379 2.250 5.198 1.00 97.19 204 ARG A O 1
ATOM 1515 N N . LEU A 1 205 ? 7.244 2.951 5.201 1.00 98.00 205 LEU A N 1
ATOM 1516 C CA . LEU A 1 205 ? 6.789 1.968 4.222 1.00 98.00 205 LEU A CA 1
ATOM 1517 C C . LEU A 1 205 ? 7.494 2.178 2.873 1.00 98.00 205 LEU A C 1
ATOM 1519 O O . LEU A 1 205 ? 7.947 1.207 2.278 1.00 98.00 205 LEU A O 1
ATOM 1523 N N . ALA A 1 206 ? 7.637 3.418 2.399 1.00 97.31 206 ALA A N 1
ATOM 1524 C CA . ALA A 1 206 ? 8.325 3.699 1.139 1.00 97.31 206 ALA A CA 1
ATOM 1525 C C . ALA A 1 206 ? 9.797 3.266 1.162 1.00 97.31 206 ALA A C 1
ATOM 1527 O O . ALA A 1 206 ? 10.281 2.731 0.165 1.00 97.31 206 ALA A O 1
ATOM 1528 N N . VAL A 1 207 ? 10.492 3.434 2.292 1.00 96.69 207 VAL A N 1
ATOM 1529 C CA . VAL A 1 207 ? 11.851 2.898 2.479 1.00 96.69 207 VAL A CA 1
ATOM 1530 C C . VAL A 1 207 ? 11.850 1.371 2.378 1.00 96.69 207 VAL A C 1
ATOM 1532 O O . VAL A 1 207 ? 12.600 0.830 1.573 1.00 96.69 207 VAL A O 1
ATOM 1535 N N . ALA A 1 208 ? 10.960 0.681 3.097 1.00 97.62 208 ALA A N 1
ATOM 1536 C CA . ALA A 1 208 ? 10.877 -0.782 3.055 1.00 97.62 208 ALA A CA 1
ATOM 1537 C C . ALA A 1 208 ? 10.556 -1.327 1.648 1.00 97.62 208 ALA A C 1
ATOM 1539 O O . ALA A 1 208 ? 11.156 -2.304 1.201 1.00 97.62 208 ALA A O 1
ATOM 1540 N N . ILE A 1 209 ? 9.639 -0.677 0.922 1.00 97.62 209 ILE A N 1
ATOM 1541 C CA . ILE A 1 209 ? 9.313 -1.024 -0.470 1.00 97.62 209 ILE A CA 1
ATOM 1542 C C . ILE A 1 209 ? 10.523 -0.804 -1.374 1.00 97.62 209 ILE A C 1
ATOM 1544 O O . ILE A 1 209 ? 10.817 -1.645 -2.220 1.00 97.62 209 ILE A O 1
ATOM 1548 N N . ARG A 1 210 ? 11.237 0.309 -1.215 1.00 96.19 210 ARG A N 1
ATOM 1549 C CA . ARG A 1 210 ? 12.433 0.594 -2.007 1.00 96.19 210 ARG A CA 1
ATOM 1550 C C . ARG A 1 210 ? 13.505 -0.467 -1.786 1.00 96.19 210 ARG A C 1
ATOM 1552 O O . ARG A 1 210 ? 14.032 -0.995 -2.762 1.00 96.19 210 ARG A O 1
ATOM 1559 N N . ASP A 1 211 ? 13.777 -0.810 -0.533 1.00 95.81 211 ASP A N 1
ATOM 1560 C CA . ASP A 1 211 ? 14.762 -1.833 -0.186 1.00 95.81 211 ASP A CA 1
ATOM 1561 C C . ASP A 1 211 ? 14.374 -3.196 -0.790 1.00 95.81 211 ASP A C 1
ATOM 1563 O O . ASP A 1 211 ? 15.233 -3.899 -1.318 1.00 95.81 211 ASP A O 1
ATOM 1567 N N . SER A 1 212 ? 13.077 -3.529 -0.826 1.00 96.44 212 SER A N 1
ATOM 1568 C CA . SER A 1 212 ? 12.548 -4.709 -1.530 1.00 96.44 212 SER A CA 1
ATOM 1569 C C . SER A 1 212 ? 12.772 -4.638 -3.050 1.00 96.44 212 SER A C 1
ATOM 1571 O O . SER A 1 212 ? 13.354 -5.553 -3.634 1.00 96.44 212 SER A O 1
ATOM 1573 N N . VAL A 1 213 ? 12.369 -3.539 -3.699 1.00 94.50 213 VAL A N 1
ATOM 1574 C CA . VAL A 1 213 ? 12.432 -3.349 -5.163 1.00 94.50 213 VAL A CA 1
ATOM 1575 C C . VAL A 1 213 ? 13.861 -3.438 -5.699 1.00 94.50 213 VAL A C 1
ATOM 1577 O O . VAL A 1 213 ? 14.093 -4.038 -6.756 1.00 94.50 213 VAL A O 1
ATOM 1580 N N . TYR A 1 214 ? 14.811 -2.844 -4.976 1.00 92.88 214 TYR A N 1
ATOM 1581 C CA . TYR A 1 214 ? 16.226 -2.817 -5.350 1.00 92.88 214 TYR A CA 1
ATOM 1582 C C . TYR A 1 214 ? 17.030 -4.007 -4.799 1.00 92.88 214 TYR A C 1
ATOM 1584 O O . TYR A 1 214 ? 18.205 -4.147 -5.134 1.00 92.88 214 TYR A O 1
ATOM 1592 N N . SER A 1 215 ? 16.411 -4.893 -4.014 1.00 93.81 215 SER A N 1
ATOM 1593 C CA . SER A 1 215 ? 17.018 -6.149 -3.571 1.00 93.81 215 SER A CA 1
ATOM 1594 C C . SER A 1 215 ? 16.776 -7.283 -4.573 1.00 93.81 215 SER A C 1
ATOM 1596 O O . SER A 1 215 ? 15.740 -7.358 -5.241 1.00 93.81 215 SER A O 1
ATOM 1598 N N . LEU A 1 216 ? 17.720 -8.228 -4.635 1.00 91.25 216 LEU A N 1
ATOM 1599 C CA . LEU A 1 216 ? 17.541 -9.493 -5.353 1.00 91.25 216 LEU A CA 1
ATOM 1600 C C . LEU A 1 216 ? 16.523 -10.410 -4.665 1.00 91.25 216 LEU A C 1
ATOM 1602 O O . LEU A 1 216 ? 15.803 -11.125 -5.351 1.00 91.25 216 LEU A O 1
ATOM 1606 N N . SER A 1 217 ? 16.435 -10.372 -3.330 1.00 93.38 217 SER A N 1
ATOM 1607 C CA . SER A 1 217 ? 15.505 -11.223 -2.575 1.00 93.38 217 SER A CA 1
ATOM 1608 C C . SER A 1 217 ? 14.050 -10.775 -2.680 1.00 93.38 217 SER A C 1
ATOM 1610 O O . SER A 1 217 ? 13.162 -11.529 -2.302 1.00 93.38 217 SER A O 1
ATOM 1612 N N . GLY A 1 218 ? 13.798 -9.527 -3.095 1.00 95.44 218 GLY A N 1
ATOM 1613 C CA . GLY A 1 218 ? 12.455 -8.946 -3.082 1.00 95.44 218 GLY A CA 1
ATOM 1614 C C . GLY A 1 218 ? 11.830 -8.857 -1.684 1.00 95.44 218 GLY A C 1
ATOM 1615 O O . GLY A 1 218 ? 10.629 -8.611 -1.577 1.00 95.44 218 GLY A O 1
ATOM 1616 N N . LYS A 1 219 ? 12.603 -9.057 -0.604 1.00 97.81 219 LYS A N 1
ATOM 1617 C CA . LYS A 1 219 ? 12.062 -9.106 0.758 1.00 97.81 219 LYS A CA 1
ATOM 1618 C C . LYS A 1 219 ? 11.453 -7.760 1.147 1.00 97.81 219 LYS A C 1
ATOM 1620 O O . LYS A 1 219 ? 12.150 -6.750 1.169 1.00 97.81 219 LYS A O 1
ATOM 1625 N N . LEU A 1 220 ? 10.177 -7.776 1.513 1.00 98.00 220 LEU A N 1
ATOM 1626 C CA . LEU A 1 220 ? 9.425 -6.646 2.042 1.00 98.00 220 LEU A CA 1
ATOM 1627 C C . LEU A 1 220 ? 8.982 -6.956 3.470 1.00 98.00 220 LEU A C 1
ATOM 1629 O O . LEU A 1 220 ? 8.185 -7.862 3.683 1.00 98.00 220 LEU A O 1
ATOM 1633 N N . VAL A 1 221 ? 9.446 -6.167 4.439 1.00 97.69 221 VAL A N 1
ATOM 1634 C CA . VAL A 1 221 ? 8.913 -6.199 5.809 1.00 97.69 221 VAL A CA 1
ATOM 1635 C C . VAL A 1 221 ? 7.930 -5.051 5.966 1.00 97.69 221 VAL A C 1
ATOM 1637 O O . VAL A 1 221 ? 8.322 -3.882 5.934 1.00 97.69 221 VAL A O 1
ATOM 1640 N N . ILE A 1 222 ? 6.648 -5.372 6.118 1.00 97.19 222 ILE A N 1
ATOM 1641 C CA . ILE A 1 222 ? 5.617 -4.355 6.324 1.00 97.19 222 ILE A CA 1
ATOM 1642 C C . ILE A 1 222 ? 5.768 -3.773 7.742 1.00 97.19 222 ILE A C 1
ATOM 1644 O O . ILE A 1 222 ? 5.838 -4.538 8.707 1.00 97.19 222 ILE A O 1
ATOM 1648 N N . PRO A 1 223 ? 5.810 -2.435 7.916 1.00 96.88 223 PRO A N 1
ATOM 1649 C CA . PRO A 1 223 ? 5.873 -1.834 9.248 1.00 96.88 223 PRO A CA 1
ATOM 1650 C C . PRO A 1 223 ? 4.666 -2.223 10.120 1.00 96.88 223 PRO A C 1
ATOM 1652 O O . PRO A 1 223 ? 3.583 -2.496 9.598 1.00 96.88 223 PRO A O 1
ATOM 1655 N N . SER A 1 224 ? 4.827 -2.216 11.450 1.00 95.19 224 SER A N 1
ATOM 1656 C CA . SER A 1 224 ? 3.757 -2.624 12.374 1.00 95.19 224 SER A CA 1
ATOM 1657 C C . SER A 1 224 ? 2.476 -1.808 12.171 1.00 95.19 224 SER A C 1
ATOM 1659 O O . SER A 1 224 ? 2.509 -0.610 11.872 1.00 95.19 224 SER A O 1
ATOM 1661 N N . VAL A 1 225 ? 1.329 -2.475 12.321 1.00 95.06 225 VAL A N 1
ATOM 1662 C CA . VAL A 1 225 ? 0.005 -1.856 12.209 1.00 95.06 225 VAL A CA 1
ATOM 1663 C C . VAL A 1 225 ? -0.658 -1.892 13.577 1.00 95.06 225 VAL A C 1
ATOM 1665 O O . VAL A 1 225 ? -1.259 -2.885 13.972 1.00 95.06 225 VAL A O 1
ATOM 1668 N N . GLU A 1 226 ? -0.528 -0.790 14.307 1.00 93.56 226 GLU A N 1
ATOM 1669 C CA . GLU A 1 226 ? -1.039 -0.659 15.669 1.00 93.56 226 GLU A CA 1
ATOM 1670 C C . GLU A 1 226 ? -2.260 0.257 15.713 1.00 93.56 226 GLU A C 1
ATOM 1672 O O . GLU A 1 226 ? -2.370 1.233 14.965 1.00 93.56 226 GLU A O 1
ATOM 1677 N N . PHE A 1 227 ? -3.182 -0.039 16.624 1.00 92.88 227 PHE A N 1
ATOM 1678 C CA . PHE A 1 227 ? -4.370 0.769 16.865 1.00 92.88 227 PHE A CA 1
ATOM 1679 C C . PHE A 1 227 ? -4.323 1.306 18.284 1.00 92.88 227 PHE A C 1
ATOM 1681 O O . PHE A 1 227 ? -3.987 0.578 19.217 1.00 92.88 227 PHE A O 1
ATOM 1688 N N . SER A 1 228 ? -4.691 2.572 18.463 1.00 87.88 228 SER A N 1
ATOM 1689 C CA . SER A 1 228 ? -4.901 3.096 19.801 1.00 87.88 228 SER A CA 1
ATOM 1690 C C . SER A 1 228 ? -6.065 2.344 20.440 1.00 87.88 228 SER A C 1
ATOM 1692 O O . SER A 1 228 ? -7.170 2.277 19.895 1.00 87.88 228 SER A O 1
ATOM 1694 N N . THR A 1 229 ? -5.827 1.766 21.615 1.00 71.44 229 THR A N 1
ATOM 1695 C CA . THR A 1 229 ? -6.913 1.304 22.475 1.00 71.44 229 THR A CA 1
ATOM 1696 C C . THR A 1 229 ? -7.776 2.521 22.783 1.00 71.44 229 THR A C 1
ATOM 1698 O O . THR A 1 229 ? -7.319 3.461 23.437 1.00 71.44 229 THR A O 1
ATOM 1701 N N . SER A 1 230 ? -9.002 2.557 22.262 1.00 44.47 230 SER A N 1
ATOM 1702 C CA . SER A 1 230 ? -9.952 3.599 22.645 1.00 44.47 230 SER A CA 1
ATOM 1703 C C . SER A 1 230 ? -10.110 3.564 24.174 1.00 44.47 230 SER A C 1
ATOM 1705 O O . SER A 1 230 ? -10.198 2.460 24.721 1.00 44.47 230 SER A O 1
ATOM 1707 N N . PRO A 1 231 ? -10.127 4.705 24.888 1.00 38.22 231 PRO A N 1
ATOM 1708 C CA . PRO A 1 231 ? -10.408 4.716 26.318 1.00 38.22 231 PRO A CA 1
ATOM 1709 C C . PRO A 1 231 ? -11.874 4.320 26.537 1.00 38.22 231 PRO A C 1
ATOM 1711 O O . PRO A 1 231 ? -12.774 5.153 26.595 1.00 38.22 231 PRO A O 1
ATOM 1714 N N . SER A 1 232 ? -12.126 3.016 26.614 1.00 36.91 232 SER A N 1
ATOM 1715 C CA . SER A 1 232 ? -13.419 2.450 26.969 1.00 36.91 232 SER A CA 1
ATOM 1716 C C . SER A 1 232 ? -13.597 2.545 28.484 1.00 36.91 232 SER A C 1
ATOM 1718 O O . SER A 1 232 ? -13.075 1.725 29.230 1.00 36.91 232 SER A O 1
ATOM 1720 N N . SER A 1 233 ? -14.350 3.558 28.917 1.00 40.94 233 SER A N 1
ATOM 1721 C CA . SER A 1 233 ? -15.107 3.589 30.175 1.00 40.94 233 SER A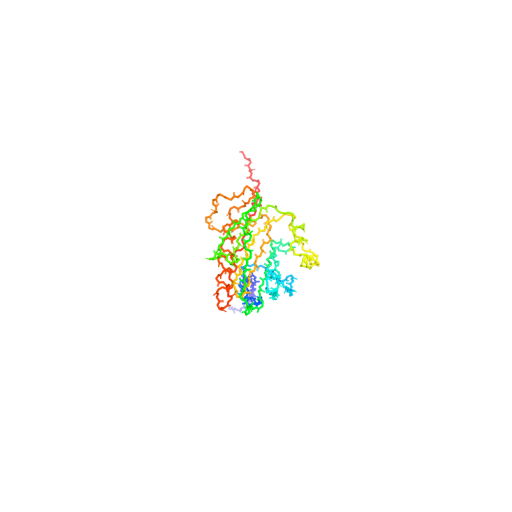 CA 1
ATOM 1722 C C . SER A 1 233 ? -14.315 3.340 31.468 1.00 40.94 233 SER A C 1
ATOM 1724 O O . SER A 1 233 ? -14.451 2.297 32.107 1.00 40.94 233 SER A O 1
ATOM 1726 N N . ALA A 1 234 ? -13.615 4.370 31.955 1.00 38.41 234 ALA A N 1
ATOM 1727 C CA . ALA A 1 234 ? -13.453 4.529 33.399 1.00 38.41 234 ALA A CA 1
ATOM 1728 C C . ALA A 1 234 ? -14.858 4.709 34.003 1.00 38.41 234 ALA A C 1
ATOM 1730 O O . ALA A 1 234 ? -15.455 5.784 33.925 1.00 38.41 234 ALA A O 1
ATOM 1731 N N . LYS A 1 235 ? -15.432 3.614 34.513 1.00 42.25 235 LYS A N 1
ATOM 1732 C CA . LYS A 1 235 ? -16.676 3.627 35.282 1.00 42.25 235 LYS A CA 1
ATOM 1733 C C . LYS A 1 235 ? -16.541 4.635 36.420 1.00 42.25 235 LYS A C 1
ATOM 1735 O O . LYS A 1 235 ? -15.624 4.547 37.233 1.00 42.25 235 LYS A O 1
ATOM 1740 N N . GLN A 1 236 ? -17.505 5.549 36.463 1.00 49.56 236 GLN A N 1
ATOM 1741 C CA . GLN A 1 236 ? -17.885 6.320 37.638 1.00 49.56 236 GLN A CA 1
ATOM 1742 C C . GLN A 1 236 ? -17.902 5.417 38.874 1.00 49.56 236 GLN A C 1
ATOM 1744 O O . GLN A 1 236 ? -18.588 4.396 38.904 1.00 49.56 236 GLN A O 1
ATOM 1749 N N . GLY A 1 237 ? -17.153 5.821 39.888 1.00 39.38 237 GLY A N 1
ATOM 1750 C CA . GLY A 1 237 ? -17.135 5.199 41.200 1.00 39.38 237 GLY A CA 1
ATOM 1751 C C . GLY A 1 237 ? -16.804 6.257 42.235 1.00 39.38 237 GLY A C 1
ATOM 1752 O O . GLY A 1 237 ? -15.739 6.214 42.835 1.00 39.38 237 GLY A O 1
ATOM 1753 N N . THR A 1 238 ? -17.695 7.232 42.404 1.00 43.06 238 THR A N 1
ATOM 1754 C CA . THR A 1 238 ? -17.702 8.089 43.591 1.00 43.06 238 THR A CA 1
ATOM 1755 C C . THR A 1 238 ? -18.619 7.427 44.618 1.00 43.06 238 THR A C 1
ATOM 1757 O O . THR A 1 238 ? -19.830 7.407 44.394 1.00 43.06 238 THR A O 1
ATOM 1760 N N . PRO A 1 239 ? -18.118 6.884 45.738 1.00 51.31 239 PRO A N 1
ATOM 1761 C CA . PRO A 1 239 ? -18.940 6.719 46.917 1.00 51.31 239 PRO A CA 1
ATOM 1762 C C . PRO A 1 239 ? -18.840 8.003 47.746 1.00 51.31 239 PRO A C 1
ATOM 1764 O O . PRO A 1 239 ? -17.782 8.334 48.279 1.00 51.31 239 PRO A O 1
ATOM 1767 N N . SER A 1 240 ? -19.956 8.725 47.842 1.00 49.81 240 SER A N 1
ATOM 1768 C CA . SER A 1 240 ? -20.179 9.683 48.924 1.00 49.81 240 SER A CA 1
ATOM 1769 C C . SER A 1 240 ? -20.069 8.981 50.274 1.00 49.81 240 SER A C 1
ATOM 1771 O O . SER A 1 240 ? -20.698 7.940 50.484 1.00 49.81 240 SER A O 1
ATOM 1773 N N . LYS A 1 241 ? -19.359 9.614 51.204 1.00 54.84 241 LYS A N 1
ATOM 1774 C CA . LYS A 1 241 ? -19.813 9.782 52.583 1.00 54.84 241 LYS A CA 1
ATOM 1775 C C . LYS A 1 241 ? -19.543 11.215 53.002 1.00 54.84 241 LYS A C 1
ATOM 1777 O O . LYS A 1 241 ? -18.466 11.721 52.623 1.00 54.84 241 LYS A O 1
#

Secondary structure (DSSP, 8-state):
--------------------PPPPPEEEETTEEEEPPSS-EEEEEEEEEEEEE-SSS-EEEEEEEEEEEEEETTEEEEEEEEEEESS--SSPPPP------BTTEEEEE--SSTT-EEEEEEEEEEEHHHHHHHH-HHHHHHHHHT--B--SEEEEEEEEEE-TTS-EEEEEEEE-TTB---SSPPPSSPPTTS-HHHHHHHHHHHHHHHHHHHSSS-EEEPPP--B--------------

Foldseek 3Di:
DDDDDDDDDDDDPPPPDDDPQDAQDWDDWQLATEGHAGADKDKLDKDKDWDWAPDPPTDTFIKIKTKIFGDDDLAGQKIKIKIWGNDFAPAFGFDDAPQDADLFKDKDAPDPDNRWHKMKMKGFKDQLLVCCCPPPVPSSVSVVVSVGHYARIWIKTKIKTDGRRSTIMIMIMTGDPQWPAAPDDFDPPDRPRTGSSSSVLRVVQSVQCVCLRPDPNSYGYRDHTDGPDDPPDPDDDDDDD

Sequence (241 aa):
MARSLAFTSYLICMGSLFAAQINAATFEIGRASVEMPAGEWKQVTASEGEVLLDGGASGRIPTDDRAFGLMHGERVAAILLISSSKGGIVVKTNWMNSCAGTKISYASNTAYHLNGLACARATGRLNTIAYLKRAVPKMFRELEALEPALPPISRSVSAVVANDYGTMLYVNLVAAPAFAGSPEKPLENVPAGVNPRHAAWADRLAVAIRDSVYSLSGKLVIPSVEFSTSPSSAKQGTPSK

Radius of gyration: 23.69 Å; chains: 1; bounding box: 38×72×93 Å

pLDDT: mean 82.98, std 18.16, range [35.62, 98.0]